Protein AF-A0A074VMI8-F1 (afdb_monomer)

InterPro domains:
  IPR012312 Hemerythrin-like [PF01814] (37-153)

Solvent-accessible surface area (backbone atoms only — not comparable to full-atom values): 14644 Å² total; per-residue (Å²): 138,85,85,83,88,83,85,85,80,87,79,83,83,83,82,79,84,83,81,79,80,78,80,79,77,79,73,78,80,80,84,79,67,68,36,33,61,56,53,54,53,46,53,52,52,48,48,54,50,28,53,51,45,35,77,67,38,92,45,59,69,50,22,48,11,27,48,45,48,36,40,34,47,52,29,13,51,58,50,20,37,64,72,44,50,32,58,47,26,42,72,52,29,93,67,15,53,65,51,38,53,50,49,53,54,54,49,52,56,35,34,51,37,43,43,54,44,77,69,54,52,76,89,44,86,60,36,60,59,41,46,53,54,30,47,53,54,44,52,51,51,51,52,50,36,70,71,45,50,43,56,48,40,57,73,52,37,59,71,72,56,29,27,51,45,27,53,48,30,58,58,38,42,74,64,38,18,42,51,49,50,75,77,54,80,98,80,54,70,69,62,38,53,54,51,28,43,72,44,16,70,60,39,56,59,52,52,77,76,55,58,61,70,92,39,82,73,54,46,45,76,77,55,71,73,73,69,87,73,66,63,64,66,70,60,64,80,73,74,82,85,86,85,91,86,83,83,88,133

pLDDT: mean 80.29, std 22.28, range [36.28, 98.75]

Nearest PDB structures (foldseek):
  6u3l-assembly1_A  TM=8.212E-01  e=2.527E-03  Mycobacterium kansasii
  3v5y-assembly3_C  TM=6.153E-01  e=1.648E-01  Homo sapiens
  1aep-assembly1_A  TM=4.300E-01  e=1.223E-01  Locusta migratoria
  8p4y-assembly1_A  TM=2.080E-01  e=1.793E+00  synthetic construct

Sequence (249 aa):
MQTPRLLFRASTLVTKPATLSFSRTFASSSSLKERVSDLIKHDHNELRTYKDNILNAKDDDERVRWQNQFTWELARHSIAEELVVYPAMEKNCPGGESVADKDRAEHRKVKELLNEFQKLKPDVEDFEPTLRALWKELDKHIKEEEAHDLPLLEKHTPADESAGLAKSFDNTKMFTPTRSHPAAPDNGGLFETAAALMSAPLDRLGDMFRKYPRDPLIVLDVWREEPLLIQASVSAERITGCRDNAPDF

Secondary structure (DSSP, 8-state):
-PPPP---------PPP--------------SS--HHHHHHHHHHHHHHHHHHHHT-SSHHHHHHHHHHHHHHHHHHHHHIIIIIHHHHHHHSTTHHHHHHHHHHHHHHHHHHHHHHTT--TTSTTHHHHHHHHHHHHHHHHHHIIIIIHHHHHHHS-HHHHHHHHHHHHHHHHHS-SS----S-SS-HHHHHHHHHTTHHHHHHHHTTS-----HHHHHHHHS---TTSHHHHSGGGSS---------

Organism: Aureobasidium melanogenum (strain CBS 110374) (NCBI:txid1043003)

Radius of gyration: 31.36 Å; Cα contacts (8 Å, |Δi|>4): 222; chains: 1; bounding box: 114×112×52 Å

Structure (mmCIF, N/CA/C/O backbone):
data_AF-A0A074VMI8-F1
#
_entry.id   AF-A0A074VMI8-F1
#
loop_
_atom_site.group_PDB
_atom_site.id
_atom_site.type_symbol
_atom_site.label_atom_id
_atom_site.label_alt_id
_atom_site.label_comp_id
_atom_site.label_asym_id
_atom_site.label_entity_id
_atom_site.label_seq_id
_atom_site.pdbx_PDB_ins_code
_atom_site.Cartn_x
_atom_site.Cartn_y
_atom_site.Cartn_z
_atom_site.occupancy
_atom_site.B_iso_or_equiv
_atom_site.auth_seq_id
_atom_site.auth_comp_id
_atom_site.auth_asym_id
_atom_site.auth_atom_id
_atom_site.pdbx_PDB_model_num
ATOM 1 N N . MET A 1 1 ? -55.983 91.914 27.552 1.00 46.50 1 MET A N 1
ATOM 2 C CA . MET A 1 1 ? -55.925 90.505 27.107 1.00 46.50 1 MET A CA 1
ATOM 3 C C . MET A 1 1 ? -54.512 89.995 27.361 1.00 46.50 1 MET A C 1
ATOM 5 O O . MET A 1 1 ? -53.606 90.356 26.627 1.00 46.50 1 MET A O 1
ATOM 9 N N . GLN A 1 2 ? -54.311 89.289 28.476 1.00 42.84 2 GLN A N 1
ATOM 10 C CA . GLN A 1 2 ? -53.026 88.713 28.893 1.00 42.84 2 GLN A CA 1
ATOM 11 C C . GLN A 1 2 ? -52.927 87.276 28.371 1.00 42.84 2 GLN A C 1
ATOM 13 O O . GLN A 1 2 ? -53.859 86.493 28.537 1.00 42.84 2 GLN A O 1
ATOM 18 N N . THR A 1 3 ? -51.814 86.949 27.720 1.00 51.16 3 THR A N 1
ATOM 19 C CA . THR A 1 3 ? -51.497 85.621 27.185 1.00 51.16 3 THR A CA 1
ATOM 20 C C . THR A 1 3 ? -50.923 84.713 28.284 1.00 51.16 3 THR A C 1
ATOM 22 O O . THR A 1 3 ? -50.113 85.176 29.092 1.00 51.16 3 THR A O 1
ATOM 25 N N . PRO A 1 4 ? -51.317 83.426 28.364 1.00 52.34 4 PRO A N 1
ATOM 26 C CA . PRO A 1 4 ? -50.802 82.522 29.385 1.00 52.34 4 PRO A CA 1
ATOM 27 C C . PRO A 1 4 ? -49.471 81.865 28.989 1.00 52.34 4 PRO A C 1
ATOM 29 O O . PRO A 1 4 ? -49.196 81.574 27.826 1.00 52.34 4 PRO A O 1
ATOM 32 N N . ARG A 1 5 ? -48.663 81.627 30.028 1.00 49.44 5 ARG A N 1
ATOM 33 C CA . ARG A 1 5 ? -47.370 80.928 30.054 1.00 49.44 5 ARG A CA 1
ATOM 34 C C . ARG A 1 5 ? -47.480 79.474 29.577 1.00 49.44 5 ARG A C 1
ATOM 36 O O . ARG A 1 5 ? -48.347 78.743 30.046 1.00 49.44 5 ARG A O 1
ATOM 43 N N . LEU A 1 6 ? -46.503 79.025 28.787 1.00 53.97 6 LEU A N 1
ATOM 44 C CA . LEU A 1 6 ? -46.201 77.607 28.564 1.00 53.97 6 LEU A CA 1
ATOM 45 C C . LEU A 1 6 ? -44.904 77.246 29.303 1.00 53.97 6 LEU A C 1
ATOM 47 O O . LEU A 1 6 ? -43.839 77.791 29.020 1.00 53.97 6 LEU A O 1
ATOM 51 N N . LEU A 1 7 ? -45.015 76.347 30.282 1.00 52.38 7 LEU A N 1
ATOM 52 C CA . LEU A 1 7 ? -43.896 75.734 30.996 1.00 52.38 7 LEU A CA 1
ATOM 53 C C . LEU A 1 7 ? -43.421 74.506 30.208 1.00 52.38 7 LEU A C 1
ATOM 55 O O . LEU A 1 7 ? -44.165 73.536 30.076 1.00 52.38 7 LEU A O 1
ATOM 59 N N . PHE A 1 8 ? -42.182 74.524 29.718 1.00 47.03 8 PHE A N 1
ATOM 60 C CA . PHE A 1 8 ? -41.520 73.333 29.182 1.00 47.03 8 PHE A CA 1
ATOM 61 C C . PHE A 1 8 ? -40.905 72.525 30.330 1.00 47.03 8 PHE A C 1
ATOM 63 O O . PHE A 1 8 ? -40.067 73.022 31.081 1.00 47.03 8 PHE A O 1
ATOM 70 N N . ARG A 1 9 ? -41.332 71.268 30.468 1.00 51.12 9 ARG A N 1
ATOM 71 C CA . ARG A 1 9 ? -40.797 70.299 31.428 1.00 51.12 9 ARG A CA 1
ATOM 72 C C . ARG A 1 9 ? -39.783 69.420 30.690 1.00 51.12 9 ARG A C 1
ATOM 74 O O . ARG A 1 9 ? -40.168 68.648 29.819 1.00 51.12 9 ARG A O 1
ATOM 81 N N . ALA A 1 10 ? -38.498 69.560 31.002 1.00 49.09 10 ALA A N 1
ATOM 82 C CA . ALA A 1 10 ? -37.455 68.690 30.466 1.00 49.09 10 ALA A CA 1
ATOM 83 C C . ALA A 1 10 ? -37.455 67.355 31.233 1.00 49.09 10 ALA A C 1
ATOM 85 O O . ALA A 1 10 ? -37.188 67.328 32.433 1.00 49.09 10 ALA A O 1
ATOM 86 N N . SER A 1 11 ? -37.770 66.256 30.546 1.00 49.66 11 SER A N 1
ATOM 87 C CA . SER A 1 11 ? -37.592 64.892 31.054 1.00 49.66 11 SER A CA 1
ATOM 88 C C . SER A 1 11 ? -36.257 64.349 30.555 1.00 49.66 11 SER A C 1
ATOM 90 O O . SER A 1 11 ? -36.072 64.136 29.360 1.00 49.66 11 SER A O 1
ATOM 92 N N . THR A 1 12 ? -35.317 64.131 31.469 1.00 51.50 12 THR A N 1
ATOM 93 C CA . THR A 1 12 ? -34.047 63.456 31.199 1.00 51.50 12 THR A CA 1
ATOM 94 C C . THR A 1 12 ? -34.273 61.942 31.156 1.00 51.50 12 THR A C 1
ATOM 96 O O . THR A 1 12 ? -34.622 61.320 32.158 1.00 51.50 12 THR A O 1
ATOM 99 N N . LEU A 1 13 ? -34.101 61.330 29.982 1.00 51.09 13 LEU A N 1
ATOM 100 C CA . LEU A 1 13 ? -34.099 59.875 29.823 1.00 51.09 13 LEU A CA 1
ATOM 101 C C . LEU A 1 13 ? -32.703 59.334 30.155 1.00 51.09 13 LEU A C 1
ATOM 103 O O . LEU A 1 13 ? -31.740 59.588 29.438 1.00 51.09 13 LEU A O 1
ATOM 107 N N . VAL A 1 14 ? -32.603 58.586 31.254 1.00 57.44 14 VAL A N 1
ATOM 108 C CA . VAL A 1 14 ? -31.417 57.802 31.624 1.00 57.44 14 VAL A CA 1
ATOM 109 C C . VAL A 1 14 ? -31.505 56.447 30.920 1.00 57.44 14 VAL A C 1
ATOM 111 O O . VAL A 1 14 ? -32.306 55.594 31.301 1.00 57.44 14 VAL A O 1
ATOM 114 N N . THR A 1 15 ? -30.693 56.230 29.889 1.00 52.16 15 THR A N 1
ATOM 115 C CA . THR A 1 15 ? -30.536 54.921 29.239 1.00 52.16 15 THR A CA 1
ATOM 116 C C . THR A 1 15 ? -29.537 54.060 30.013 1.00 52.16 15 THR A C 1
ATOM 118 O O . THR A 1 15 ? -28.369 54.422 30.139 1.00 52.16 15 THR A O 1
ATOM 121 N N . LYS A 1 16 ? -29.990 52.910 30.529 1.00 51.41 16 LYS A N 1
ATOM 122 C CA . LYS A 1 16 ? -29.123 51.866 31.103 1.00 51.41 16 LYS A CA 1
ATOM 123 C C . LYS A 1 16 ? -28.441 51.074 29.974 1.00 51.41 16 LYS A C 1
ATOM 125 O O . LYS A 1 16 ? -29.116 50.764 28.993 1.00 51.41 16 LYS A O 1
ATOM 130 N N . PRO A 1 17 ? -27.155 50.704 30.097 1.00 47.53 17 PRO A N 1
ATOM 131 C CA . PRO A 1 17 ? -26.493 49.882 29.093 1.00 47.53 17 PRO A CA 1
ATOM 132 C C . PRO A 1 17 ? -27.010 48.440 29.170 1.00 47.53 17 PRO A C 1
ATOM 134 O O . PRO A 1 17 ? -27.028 47.828 30.238 1.00 47.53 17 PRO A O 1
ATOM 137 N N . ALA A 1 18 ? -27.444 47.902 28.032 1.00 57.78 18 ALA A N 1
ATOM 138 C CA . ALA A 1 18 ? -27.794 46.498 27.888 1.00 57.78 18 ALA A CA 1
ATOM 139 C C . ALA A 1 18 ? -26.506 45.664 27.852 1.00 57.78 18 ALA A C 1
ATOM 141 O O . ALA A 1 18 ? -25.709 45.771 26.921 1.00 57.78 18 ALA A O 1
ATOM 142 N N . THR A 1 19 ? -26.287 44.833 28.867 1.00 52.47 19 THR A N 1
ATOM 143 C CA . THR A 1 19 ? -25.215 43.835 28.859 1.00 52.47 19 THR A CA 1
ATOM 144 C C . THR A 1 19 ? -25.642 42.668 27.974 1.00 52.47 19 THR A C 1
ATOM 146 O O . THR A 1 19 ? -26.476 41.854 28.371 1.00 52.47 19 THR A O 1
ATOM 149 N N . LEU A 1 20 ? -25.090 42.591 26.763 1.00 53.44 20 LEU A N 1
ATOM 150 C CA . LEU A 1 20 ? -25.208 41.415 25.905 1.00 53.44 20 LEU A CA 1
ATOM 151 C C . LEU A 1 20 ? -24.402 40.269 26.529 1.00 53.44 20 LEU A C 1
ATOM 153 O 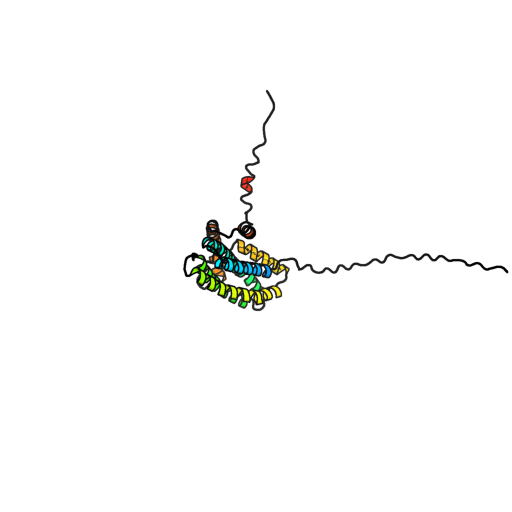O . LEU A 1 20 ? -23.172 40.283 26.524 1.00 53.44 20 LEU A O 1
ATOM 157 N N . SER A 1 21 ? -25.106 39.285 27.088 1.00 55.78 21 SER A N 1
ATOM 158 C CA . SER A 1 21 ? -24.520 38.007 27.489 1.00 55.78 21 SER A CA 1
ATOM 159 C C . SER A 1 21 ? -24.140 37.238 26.225 1.00 55.78 21 SER A C 1
ATOM 161 O O . SER A 1 21 ? -25.001 36.712 25.522 1.00 55.78 21 SER A O 1
ATOM 163 N N . PHE A 1 22 ? -22.851 37.224 25.896 1.00 55.91 22 PHE A N 1
ATOM 164 C CA . PHE A 1 22 ? -22.324 36.432 24.793 1.00 55.91 22 PHE A CA 1
ATOM 165 C C . PHE A 1 22 ? -22.161 34.988 25.275 1.00 55.91 22 PHE A C 1
ATOM 167 O O . PHE A 1 22 ? -21.132 34.616 25.843 1.00 55.91 22 PHE A O 1
ATOM 174 N N . SER A 1 23 ? -23.194 34.167 25.086 1.00 56.81 23 SER A N 1
ATOM 175 C CA . SER A 1 23 ? -23.071 32.719 25.236 1.00 56.81 23 SER A CA 1
ATOM 176 C C . SER A 1 23 ? -22.068 32.214 24.200 1.00 56.81 23 SER A C 1
ATOM 178 O O . SER A 1 23 ? -22.382 32.122 23.017 1.00 56.81 23 SER A O 1
ATOM 180 N N . ARG A 1 24 ? -20.841 31.906 24.637 1.00 55.22 24 ARG A N 1
ATOM 181 C CA . ARG A 1 24 ? -19.878 31.160 23.822 1.00 55.22 24 ARG A CA 1
ATOM 182 C C . ARG A 1 24 ? -20.422 29.751 23.622 1.00 55.22 24 ARG A C 1
ATOM 184 O O . ARG A 1 24 ? -20.259 28.889 24.481 1.00 55.22 24 ARG A O 1
ATOM 191 N N . THR A 1 25 ? -21.057 29.514 22.485 1.00 54.00 25 THR A N 1
ATOM 192 C CA . THR A 1 25 ? -21.193 28.172 21.932 1.00 54.00 25 THR A CA 1
ATOM 193 C C . THR A 1 25 ? -19.781 27.682 21.628 1.00 54.00 25 THR A C 1
ATOM 195 O O . THR A 1 25 ? -19.135 28.156 20.696 1.00 54.00 25 THR A O 1
ATOM 198 N N . PHE A 1 26 ? -19.264 26.770 22.451 1.00 55.78 26 PHE A N 1
ATOM 199 C CA . PHE A 1 26 ? -18.086 25.991 22.095 1.00 55.78 26 PHE A CA 1
ATOM 200 C C . PHE A 1 26 ? -18.495 25.049 20.962 1.00 55.78 26 PHE A C 1
ATOM 202 O O . PHE A 1 26 ? -18.985 23.947 21.196 1.00 55.78 26 PHE A O 1
ATOM 209 N N . ALA A 1 27 ? -18.346 25.504 19.720 1.00 53.09 27 ALA A N 1
ATOM 210 C CA . ALA A 1 27 ? -18.253 24.587 18.599 1.00 53.09 27 ALA A CA 1
ATOM 211 C C . ALA A 1 27 ? -17.007 23.725 18.842 1.00 53.09 27 ALA A C 1
ATOM 213 O O . ALA A 1 27 ? -15.900 24.252 18.950 1.00 53.09 27 ALA A O 1
ATOM 214 N N . SER A 1 28 ? -17.204 22.418 19.015 1.00 50.16 28 SER A N 1
ATOM 215 C CA . SER A 1 28 ? -16.114 21.451 19.130 1.00 50.16 28 SER A CA 1
ATOM 216 C C . SER A 1 28 ? -15.251 21.547 17.875 1.00 50.16 28 SER A C 1
ATOM 218 O O . SER A 1 28 ? -15.701 21.212 16.780 1.00 50.16 28 SER A O 1
ATOM 220 N N . SER A 1 29 ? -14.022 22.041 18.013 1.00 47.19 29 SER A N 1
ATOM 221 C CA . SER A 1 29 ? -13.038 22.118 16.934 1.00 47.19 29 SER A CA 1
ATOM 222 C C . SER A 1 29 ? -12.421 20.742 16.667 1.00 47.19 29 SER A C 1
ATOM 224 O O . SER A 1 29 ? -11.200 20.591 16.675 1.00 47.19 29 SER A O 1
ATOM 226 N N . SER A 1 30 ? -13.242 19.714 16.448 1.00 53.78 30 SER A N 1
ATOM 227 C CA . SER A 1 30 ? -12.755 18.365 16.134 1.00 53.78 30 SER A CA 1
ATOM 228 C C . SER A 1 30 ? -12.164 18.253 14.718 1.00 53.78 30 SER A C 1
ATOM 230 O O . SER A 1 30 ? -11.990 17.145 14.228 1.00 53.78 30 SER A O 1
ATOM 232 N N . SER A 1 31 ? -11.903 19.371 14.026 1.00 57.06 31 SER A N 1
ATOM 233 C CA . SER A 1 31 ? -11.660 19.420 12.578 1.00 57.06 31 SER A CA 1
ATOM 234 C C . SER A 1 31 ? -10.219 19.750 12.163 1.00 57.06 31 SER A C 1
ATOM 236 O O . SER A 1 31 ? -10.031 20.319 11.093 1.00 57.06 31 SER A O 1
ATOM 238 N N . LEU A 1 32 ? -9.199 19.450 12.973 1.00 59.66 32 LEU A N 1
ATOM 239 C CA . LEU A 1 32 ? -7.797 19.724 12.591 1.00 59.66 32 LEU A CA 1
ATOM 240 C C . LEU A 1 32 ? -6.804 18.598 12.912 1.00 59.66 32 LEU A C 1
ATOM 242 O O . LEU A 1 32 ? -5.600 18.828 12.861 1.00 59.66 32 LEU A O 1
ATOM 246 N N . LYS A 1 33 ? -7.269 17.393 13.256 1.00 72.38 33 LYS A N 1
ATOM 247 C CA . LYS A 1 33 ? -6.371 16.244 13.418 1.00 72.38 33 LYS A CA 1
ATOM 248 C C . LYS A 1 33 ? -6.518 15.335 12.205 1.00 72.38 33 LYS A C 1
ATOM 250 O O . LYS A 1 33 ? -7.628 14.888 11.932 1.00 72.38 33 LYS A O 1
ATOM 255 N N . GLU A 1 34 ? -5.413 15.126 11.496 1.00 90.56 34 GLU A N 1
ATOM 256 C CA . GLU A 1 34 ? -5.306 14.156 10.406 1.00 90.56 34 GLU A CA 1
ATOM 257 C C . GLU A 1 34 ? -5.681 12.768 10.928 1.00 90.56 34 GLU A C 1
ATOM 259 O O . GLU A 1 34 ? -5.224 12.354 12.001 1.00 90.56 34 GLU A O 1
ATOM 264 N N . ARG A 1 35 ? -6.598 12.101 10.227 1.00 96.31 35 ARG A N 1
ATOM 265 C CA . ARG A 1 35 ? -7.123 10.795 10.624 1.00 96.31 35 ARG A CA 1
ATOM 266 C C . ARG A 1 35 ? -6.305 9.680 9.991 1.00 96.31 35 ARG A C 1
ATOM 268 O O . ARG A 1 35 ? -5.632 9.889 8.986 1.00 96.31 35 ARG A O 1
ATOM 275 N N . VAL A 1 36 ? -6.404 8.470 10.539 1.00 98.00 36 VAL A N 1
ATOM 276 C CA . VAL A 1 36 ? -5.661 7.324 9.990 1.00 98.00 36 VAL A CA 1
ATOM 277 C C . VAL A 1 36 ? -6.079 7.024 8.548 1.00 98.00 36 VAL A C 1
ATOM 279 O O . VAL A 1 36 ? -5.223 6.755 7.711 1.00 98.00 36 VAL A O 1
ATOM 282 N N . SER A 1 37 ? -7.368 7.180 8.222 1.00 98.19 37 SER A N 1
ATOM 283 C CA . SER A 1 37 ? -7.847 7.009 6.845 1.00 98.19 37 SER A CA 1
ATOM 284 C C . SER A 1 37 ? -7.306 8.049 5.863 1.00 98.19 37 SER A C 1
ATOM 286 O O . SER A 1 37 ? -7.221 7.749 4.674 1.00 98.19 37 SER A O 1
ATOM 288 N N . ASP A 1 38 ? -6.937 9.247 6.329 1.00 97.06 38 ASP A N 1
ATOM 289 C CA . ASP A 1 38 ? -6.354 10.282 5.473 1.00 97.06 38 ASP A CA 1
ATOM 290 C C . ASP A 1 38 ? -4.922 9.895 5.066 1.00 97.06 38 ASP A C 1
ATOM 292 O O . ASP A 1 38 ? -4.583 9.988 3.886 1.00 97.06 38 ASP A O 1
ATOM 296 N N . LEU A 1 39 ? -4.118 9.384 6.010 1.00 96.19 39 LEU A N 1
ATOM 297 C CA . LEU A 1 39 ? -2.753 8.907 5.741 1.00 96.19 39 LEU A CA 1
ATOM 298 C C . LEU A 1 39 ? -2.725 7.665 4.847 1.00 96.19 39 LEU A C 1
ATOM 300 O O . LEU A 1 39 ? -1.963 7.622 3.888 1.00 96.19 39 LEU A O 1
ATOM 304 N N . ILE A 1 40 ? -3.591 6.685 5.100 1.00 98.44 40 ILE A N 1
ATOM 305 C CA . ILE A 1 40 ? -3.670 5.471 4.268 1.00 98.44 40 ILE A CA 1
ATOM 306 C C . ILE A 1 40 ? -4.036 5.837 2.821 1.00 98.44 40 ILE A C 1
ATOM 308 O O . ILE A 1 40 ? -3.371 5.433 1.868 1.00 98.44 40 ILE A O 1
ATOM 312 N N . LYS A 1 41 ? -5.029 6.717 2.632 1.00 98.50 41 LYS A N 1
ATOM 313 C CA . LYS A 1 41 ? -5.396 7.227 1.298 1.00 98.50 41 LYS A CA 1
ATOM 314 C C . LYS A 1 41 ? -4.286 8.038 0.641 1.00 98.50 41 LYS A C 1
ATOM 316 O O . LYS A 1 41 ? -4.200 8.069 -0.590 1.00 98.50 41 LYS A O 1
ATOM 321 N N . HIS A 1 42 ? -3.474 8.733 1.431 1.00 97.25 42 HIS A N 1
ATOM 322 C CA . HIS A 1 42 ? -2.297 9.421 0.924 1.00 97.25 42 HIS A CA 1
ATOM 323 C C . HIS A 1 42 ? -1.294 8.415 0.344 1.00 97.25 42 HIS A C 1
ATOM 325 O O . HIS A 1 42 ? -0.989 8.517 -0.847 1.00 97.25 42 HIS A O 1
ATOM 331 N N . ASP A 1 43 ? -0.911 7.390 1.111 1.00 98.12 43 ASP A N 1
ATOM 332 C CA . ASP A 1 43 ? -0.026 6.308 0.655 1.00 98.12 43 ASP A CA 1
ATOM 333 C C . ASP A 1 43 ? -0.567 5.631 -0.618 1.00 98.12 43 ASP A C 1
ATOM 335 O O . ASP A 1 43 ? 0.162 5.432 -1.592 1.00 98.12 43 ASP A O 1
ATOM 339 N N . HIS A 1 44 ? -1.873 5.345 -0.683 1.00 98.75 44 HIS A N 1
ATOM 340 C CA . HIS A 1 44 ? -2.494 4.763 -1.879 1.00 98.75 44 HIS A CA 1
ATOM 341 C C . HIS A 1 44 ? -2.318 5.631 -3.127 1.00 98.75 44 HIS A C 1
ATOM 343 O O . HIS A 1 44 ? -2.061 5.128 -4.226 1.00 98.75 44 HIS A O 1
ATOM 349 N N . ASN A 1 45 ? -2.468 6.949 -2.986 1.00 98.38 45 ASN A N 1
ATOM 350 C CA . ASN A 1 45 ? -2.282 7.885 -4.092 1.00 98.38 45 ASN A CA 1
ATOM 351 C C . ASN A 1 45 ? -0.819 7.983 -4.524 1.00 98.38 45 ASN A C 1
ATOM 353 O O . ASN A 1 45 ? -0.540 8.083 -5.727 1.00 98.38 45 ASN A O 1
ATOM 357 N N . GLU A 1 46 ? 0.112 7.905 -3.578 1.00 97.44 46 GLU A N 1
ATOM 358 C CA . GLU A 1 46 ? 1.532 7.799 -3.888 1.00 97.44 46 GLU A CA 1
ATOM 359 C C . GLU A 1 46 ? 1.835 6.514 -4.664 1.00 97.44 46 GLU A C 1
ATOM 361 O O . GLU A 1 46 ? 2.431 6.571 -5.738 1.00 97.44 46 GLU A O 1
ATOM 366 N N . LEU A 1 47 ? 1.334 5.362 -4.210 1.00 98.56 47 LEU A N 1
ATOM 367 C CA . LEU A 1 47 ? 1.521 4.072 -4.881 1.00 98.56 47 LEU A CA 1
ATOM 368 C C . LEU A 1 47 ? 0.959 4.063 -6.311 1.00 98.56 47 LEU A C 1
ATOM 370 O O . LEU A 1 47 ? 1.627 3.568 -7.227 1.00 98.56 47 LEU A O 1
ATOM 374 N N . ARG A 1 48 ? -0.221 4.668 -6.533 1.00 98.50 48 ARG A N 1
ATOM 375 C CA . ARG A 1 48 ? -0.787 4.899 -7.882 1.00 98.50 48 ARG A CA 1
ATOM 376 C C . ARG A 1 48 ? 0.194 5.680 -8.756 1.00 98.50 48 ARG A C 1
ATOM 378 O O . ARG A 1 48 ? 0.519 5.247 -9.865 1.00 98.50 48 ARG A O 1
ATOM 385 N N . THR A 1 49 ? 0.702 6.789 -8.221 1.00 98.12 49 THR A N 1
ATOM 386 C CA . THR A 1 49 ? 1.652 7.682 -8.896 1.00 98.12 49 THR A CA 1
ATOM 387 C C . THR A 1 49 ? 2.961 6.965 -9.219 1.00 98.12 49 THR A C 1
ATOM 389 O O . THR A 1 49 ? 3.445 7.028 -10.347 1.00 98.12 49 THR A O 1
ATOM 392 N N . TYR A 1 50 ? 3.524 6.224 -8.266 1.00 98.44 50 TYR A N 1
ATOM 393 C CA . TYR A 1 50 ? 4.779 5.500 -8.440 1.00 98.44 50 TYR A CA 1
ATOM 394 C C . TYR A 1 50 ? 4.646 4.400 -9.491 1.00 98.44 50 TYR A C 1
ATOM 396 O O . TYR A 1 50 ? 5.513 4.287 -10.358 1.00 98.44 50 TYR A O 1
ATOM 404 N N . LYS A 1 51 ? 3.537 3.649 -9.494 1.00 98.50 51 LYS A N 1
ATOM 405 C CA . LYS A 1 51 ? 3.242 2.679 -10.557 1.00 98.50 51 LYS A CA 1
ATOM 406 C C . LYS A 1 51 ? 3.191 3.355 -11.928 1.00 98.50 51 LYS A C 1
ATOM 408 O O . LYS A 1 51 ? 3.740 2.821 -12.891 1.00 98.50 51 LYS A O 1
ATOM 413 N N . ASP A 1 52 ? 2.554 4.522 -12.039 1.00 98.50 52 ASP A N 1
ATOM 414 C CA . ASP A 1 52 ? 2.479 5.254 -13.309 1.00 98.50 52 ASP A CA 1
ATOM 415 C C . ASP A 1 52 ? 3.852 5.747 -13.752 1.00 98.50 52 ASP A C 1
ATOM 417 O O . ASP A 1 52 ? 4.196 5.647 -14.929 1.00 98.50 52 ASP A O 1
ATOM 421 N N . ASN A 1 53 ? 4.673 6.200 -12.811 1.00 98.19 53 ASN A N 1
ATOM 422 C CA . ASN A 1 53 ? 6.033 6.621 -13.096 1.00 98.19 53 ASN A CA 1
ATOM 423 C C . ASN A 1 53 ? 6.929 5.458 -13.548 1.00 98.19 53 ASN A C 1
ATOM 425 O O . ASN A 1 53 ? 7.778 5.667 -14.409 1.00 98.19 53 ASN A O 1
ATOM 429 N N . ILE A 1 54 ? 6.733 4.234 -13.037 1.00 98.38 54 ILE A N 1
ATOM 430 C CA . ILE A 1 54 ? 7.447 3.044 -13.536 1.00 98.38 54 ILE A CA 1
ATOM 431 C C . ILE A 1 54 ? 7.054 2.751 -14.991 1.00 98.38 54 ILE A C 1
ATOM 433 O O . ILE A 1 54 ? 7.929 2.548 -15.833 1.00 98.38 54 ILE A O 1
ATOM 437 N N . LEU A 1 55 ? 5.752 2.741 -15.297 1.00 97.94 55 LEU A N 1
ATOM 438 C CA . LEU A 1 55 ? 5.244 2.398 -16.633 1.00 97.94 55 LEU A CA 1
ATOM 439 C C . LEU A 1 55 ? 5.600 3.448 -17.696 1.00 97.94 55 LEU A C 1
ATOM 441 O O . LEU A 1 55 ? 5.816 3.098 -18.853 1.00 97.94 55 LEU A O 1
ATOM 445 N N . ASN A 1 56 ? 5.675 4.721 -17.305 1.00 97.81 56 ASN A N 1
ATOM 446 C CA . ASN A 1 56 ? 5.946 5.841 -18.209 1.00 97.81 56 ASN A CA 1
ATOM 447 C C . ASN A 1 56 ? 7.407 6.328 -18.174 1.00 97.81 56 ASN A C 1
ATOM 449 O O . ASN A 1 56 ? 7.730 7.339 -18.799 1.00 97.81 56 ASN A O 1
ATOM 453 N N . ALA A 1 57 ? 8.285 5.645 -17.438 1.00 97.44 57 ALA A N 1
ATOM 454 C CA . ALA A 1 57 ? 9.698 5.993 -17.331 1.00 97.44 57 ALA A CA 1
ATOM 455 C C . ALA A 1 57 ? 10.399 5.994 -18.699 1.00 97.44 57 ALA A C 1
ATOM 457 O O . ALA A 1 57 ? 10.181 5.110 -19.533 1.00 97.44 57 ALA A O 1
ATOM 458 N N . LYS A 1 58 ? 11.292 6.966 -18.905 1.00 96.19 58 LYS A N 1
ATOM 459 C CA . LYS A 1 58 ? 11.999 7.173 -20.183 1.00 96.19 58 LYS A CA 1
ATOM 460 C C . LYS A 1 58 ? 13.146 6.190 -20.429 1.00 96.19 58 LYS A C 1
ATOM 462 O O . LYS A 1 58 ? 13.560 6.003 -21.569 1.00 96.19 58 LYS A O 1
ATOM 467 N N . ASP A 1 59 ? 13.697 5.631 -19.356 1.00 97.12 59 ASP A N 1
ATOM 468 C CA . ASP A 1 59 ? 14.856 4.749 -19.360 1.00 97.12 59 ASP A CA 1
ATOM 469 C C . ASP A 1 59 ? 14.821 3.797 -18.153 1.00 97.12 59 ASP A C 1
ATOM 471 O O . ASP A 1 59 ? 14.074 3.997 -17.189 1.00 97.12 59 ASP A O 1
ATOM 475 N N . ASP A 1 60 ? 15.638 2.745 -18.200 1.00 97.75 60 ASP A N 1
ATOM 476 C CA . ASP A 1 60 ? 15.672 1.729 -17.145 1.00 97.75 60 ASP A CA 1
ATOM 477 C C . ASP A 1 60 ? 16.199 2.273 -15.811 1.00 97.75 60 ASP A C 1
ATOM 479 O O . ASP A 1 60 ? 15.823 1.781 -14.750 1.00 97.75 60 ASP A O 1
ATOM 483 N N . ASP A 1 61 ? 17.024 3.322 -15.822 1.00 96.75 61 ASP A N 1
ATOM 484 C CA . ASP A 1 61 ? 17.519 3.954 -14.595 1.00 96.75 61 ASP A CA 1
ATOM 485 C C . ASP A 1 61 ? 16.386 4.681 -13.847 1.00 96.75 61 ASP A C 1
ATOM 487 O O . ASP A 1 61 ? 16.301 4.624 -12.617 1.00 96.75 61 ASP A O 1
ATOM 491 N N . GLU A 1 62 ? 15.471 5.323 -14.575 1.00 96.50 62 GLU A N 1
ATOM 492 C CA . GLU A 1 62 ? 14.232 5.889 -14.042 1.00 96.50 62 GLU A CA 1
ATOM 493 C C . GLU A 1 62 ? 13.259 4.814 -13.558 1.00 96.50 62 GLU A C 1
ATOM 495 O O . GLU A 1 62 ? 12.707 4.962 -12.463 1.00 96.50 62 GLU A O 1
ATOM 500 N N . ARG A 1 63 ? 13.125 3.700 -14.290 1.00 97.81 63 ARG A N 1
ATOM 501 C CA . ARG A 1 63 ? 12.339 2.541 -13.832 1.00 97.81 63 ARG A CA 1
ATOM 502 C C . ARG A 1 63 ? 12.869 1.981 -12.519 1.00 97.81 63 ARG A C 1
ATOM 504 O O . ARG A 1 63 ? 12.078 1.782 -11.605 1.00 97.81 63 ARG A O 1
ATOM 511 N N . VAL A 1 64 ? 14.186 1.788 -12.381 1.00 97.75 64 VAL A N 1
ATOM 512 C CA . VAL A 1 64 ? 14.803 1.310 -11.127 1.00 97.75 64 VAL A CA 1
ATOM 513 C C . VAL A 1 64 ? 14.505 2.262 -9.969 1.00 97.75 64 VAL A C 1
ATOM 515 O O . VAL A 1 64 ? 14.165 1.809 -8.876 1.00 97.75 64 VAL A O 1
ATOM 518 N N . ARG A 1 65 ? 14.616 3.580 -10.183 1.00 97.25 65 ARG A N 1
ATOM 519 C CA . ARG A 1 65 ? 14.314 4.569 -9.135 1.00 97.25 65 ARG A CA 1
ATOM 520 C C . ARG A 1 65 ? 12.883 4.439 -8.627 1.00 97.25 65 ARG A C 1
ATOM 522 O O . ARG A 1 65 ? 12.676 4.341 -7.419 1.00 97.25 65 ARG A O 1
ATOM 529 N N . TRP A 1 66 ? 11.912 4.422 -9.535 1.00 98.06 66 TRP A N 1
ATOM 530 C CA . TRP A 1 66 ? 10.504 4.334 -9.156 1.00 98.06 66 TRP A CA 1
ATOM 531 C C . TRP A 1 66 ? 10.103 2.944 -8.661 1.00 98.06 66 TRP A C 1
ATOM 533 O O . TRP A 1 66 ? 9.302 2.857 -7.740 1.00 98.06 66 TRP A O 1
ATOM 543 N N . GLN A 1 67 ? 10.713 1.869 -9.170 1.00 98.38 67 GLN A N 1
ATOM 544 C CA . GLN A 1 67 ? 10.564 0.517 -8.622 1.00 98.38 67 GLN A CA 1
ATOM 545 C C . GLN A 1 67 ? 11.001 0.476 -7.156 1.00 98.38 67 GLN A C 1
ATOM 547 O O . GLN A 1 67 ? 10.289 -0.081 -6.321 1.00 98.38 67 GLN A O 1
ATOM 552 N N . ASN A 1 68 ? 12.153 1.072 -6.827 1.00 97.81 68 ASN A N 1
ATOM 553 C CA . ASN A 1 68 ? 12.637 1.134 -5.450 1.00 97.81 68 ASN A CA 1
ATOM 554 C C . ASN A 1 68 ? 11.695 1.946 -4.557 1.00 97.81 68 ASN A C 1
ATOM 556 O O . ASN A 1 68 ? 11.401 1.480 -3.463 1.00 97.81 68 ASN A O 1
ATOM 560 N N . GLN A 1 69 ? 11.202 3.098 -5.025 1.00 97.50 69 GLN A N 1
ATOM 561 C CA . GLN A 1 69 ? 10.245 3.921 -4.276 1.00 97.50 69 GLN A CA 1
ATOM 562 C C . GLN A 1 69 ? 8.922 3.183 -4.036 1.00 97.50 69 GLN A C 1
ATOM 564 O O . GLN A 1 69 ? 8.465 3.095 -2.904 1.00 97.50 69 GLN A O 1
ATOM 569 N N . PHE A 1 70 ? 8.345 2.590 -5.085 1.00 98.44 70 PHE A N 1
ATOM 570 C CA . PHE A 1 70 ? 7.118 1.800 -4.999 1.00 98.44 70 PHE A CA 1
ATOM 571 C C . PHE A 1 70 ? 7.268 0.624 -4.030 1.00 98.44 70 PHE A C 1
ATOM 573 O O . PHE A 1 70 ? 6.405 0.398 -3.191 1.00 98.44 70 PHE A O 1
ATOM 580 N N . THR A 1 71 ? 8.385 -0.106 -4.119 1.00 98.19 71 THR A N 1
ATOM 581 C CA . THR A 1 71 ? 8.656 -1.253 -3.240 1.00 98.19 71 THR A CA 1
ATOM 582 C C . THR A 1 71 ? 8.826 -0.820 -1.789 1.00 98.19 71 THR A C 1
ATOM 584 O O . THR A 1 71 ? 8.263 -1.449 -0.897 1.00 98.19 71 THR A O 1
ATOM 587 N N . TRP A 1 72 ? 9.602 0.244 -1.572 1.00 96.12 72 TRP A N 1
ATOM 588 C CA . TRP A 1 72 ? 9.861 0.812 -0.253 1.00 96.12 72 TRP A CA 1
ATOM 589 C C . TRP A 1 72 ? 8.571 1.251 0.423 1.00 96.12 72 TRP A C 1
ATOM 591 O O . TRP A 1 72 ? 8.371 0.966 1.601 1.00 96.12 72 TRP A O 1
ATOM 601 N N . GLU A 1 73 ? 7.683 1.894 -0.332 1.00 97.56 73 GLU A N 1
ATOM 602 C CA . GLU A 1 73 ? 6.445 2.391 0.236 1.00 97.56 73 GLU A CA 1
ATOM 603 C C . GLU A 1 73 ? 5.432 1.279 0.495 1.00 97.56 73 GLU A C 1
ATOM 605 O O . GLU A 1 73 ? 4.957 1.137 1.620 1.00 97.56 73 GLU A O 1
ATOM 610 N N . LEU A 1 74 ? 5.202 0.405 -0.487 1.00 98.25 74 LEU A N 1
ATOM 611 C CA . LEU A 1 74 ? 4.236 -0.683 -0.353 1.00 98.25 74 LEU A CA 1
ATOM 612 C C . LEU A 1 74 ? 4.586 -1.640 0.796 1.00 98.25 74 LEU A C 1
ATOM 614 O O . LEU A 1 74 ? 3.706 -2.051 1.544 1.00 98.25 74 LEU A O 1
ATOM 618 N N . ALA A 1 75 ? 5.869 -1.978 0.970 1.00 96.00 75 ALA A N 1
ATOM 619 C CA . ALA A 1 75 ? 6.291 -2.883 2.040 1.00 96.00 75 ALA A CA 1
ATOM 620 C C . ALA A 1 75 ? 5.993 -2.316 3.439 1.00 96.00 75 ALA A C 1
ATOM 622 O O . ALA A 1 75 ? 5.485 -3.028 4.309 1.00 96.00 75 ALA A O 1
ATOM 623 N N . ARG A 1 76 ? 6.291 -1.030 3.656 1.00 95.94 76 ARG A N 1
ATOM 624 C CA . ARG A 1 76 ? 6.119 -0.385 4.964 1.00 95.94 76 ARG A CA 1
ATOM 625 C C . ARG A 1 76 ? 4.654 -0.117 5.263 1.00 95.94 76 ARG A C 1
ATOM 627 O O . ARG A 1 76 ? 4.243 -0.337 6.399 1.00 95.94 76 ARG A O 1
ATOM 634 N N . HIS A 1 77 ? 3.908 0.313 4.248 1.00 97.75 77 HIS A N 1
ATOM 635 C CA . HIS A 1 77 ? 2.468 0.521 4.293 1.00 97.75 77 HIS A CA 1
ATOM 636 C C . HIS A 1 77 ? 1.745 -0.758 4.733 1.00 97.75 77 HIS A C 1
ATOM 638 O O . HIS A 1 77 ? 1.149 -0.775 5.809 1.00 97.75 77 HIS A O 1
ATOM 644 N N . SER A 1 78 ? 1.919 -1.871 4.006 1.00 96.00 78 SER A N 1
ATOM 645 C CA . SER A 1 78 ? 1.201 -3.113 4.319 1.00 96.00 78 SER A CA 1
ATOM 646 C C . SER A 1 78 ? 1.492 -3.646 5.726 1.00 96.00 78 SER A C 1
ATOM 648 O O . SER A 1 78 ? 0.597 -4.147 6.404 1.00 96.00 78 SER A O 1
ATOM 650 N N . ILE A 1 79 ? 2.737 -3.528 6.204 1.00 93.62 79 ILE A N 1
ATOM 651 C CA . ILE A 1 79 ? 3.088 -3.959 7.565 1.00 93.62 79 ILE A CA 1
ATOM 652 C C . ILE A 1 79 ? 2.526 -2.996 8.622 1.00 93.62 79 ILE A C 1
ATOM 654 O O . ILE A 1 79 ? 2.110 -3.438 9.695 1.00 93.62 79 ILE A O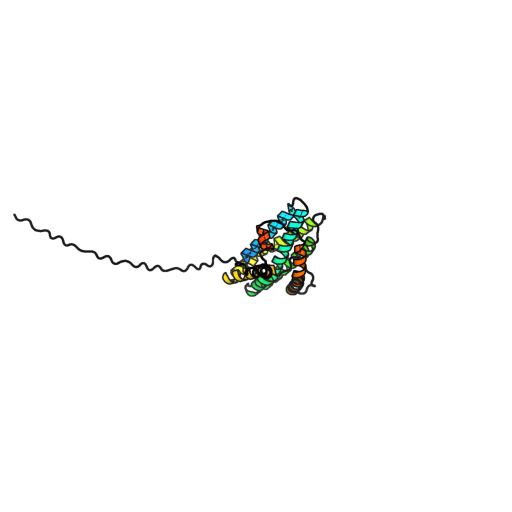 1
ATOM 658 N N . ALA A 1 80 ? 2.508 -1.689 8.354 1.00 96.12 80 ALA A N 1
ATOM 659 C CA . ALA A 1 80 ? 1.935 -0.719 9.280 1.00 96.12 80 ALA A CA 1
ATOM 660 C C . ALA A 1 80 ? 0.424 -0.939 9.468 1.00 96.12 80 ALA A C 1
ATOM 662 O O . ALA A 1 80 ? -0.065 -0.842 10.595 1.00 96.12 80 ALA A O 1
ATOM 663 N N . GLU A 1 81 ? -0.302 -1.328 8.419 1.00 97.81 81 GLU A N 1
ATOM 664 C CA . GLU A 1 81 ? -1.713 -1.714 8.536 1.00 97.81 81 GLU A CA 1
ATOM 665 C C . GLU A 1 81 ? -1.901 -2.979 9.373 1.00 97.81 81 GLU A C 1
ATOM 667 O O . GLU A 1 81 ? -2.691 -2.977 10.321 1.00 97.81 81 GLU A O 1
ATOM 672 N N . GLU A 1 82 ? -1.104 -4.021 9.107 1.00 96.06 82 GLU A N 1
ATOM 673 C CA . GLU A 1 82 ? -1.140 -5.280 9.862 1.00 96.06 82 GLU A CA 1
ATOM 674 C C . GLU A 1 82 ? -0.873 -5.090 11.364 1.00 96.06 82 GLU A C 1
ATOM 676 O O . GLU A 1 82 ? -1.451 -5.803 12.187 1.00 96.06 82 GLU A O 1
ATOM 681 N N . LEU A 1 83 ? -0.012 -4.135 11.733 1.00 95.56 83 LEU A N 1
ATOM 682 C CA . LEU A 1 83 ? 0.390 -3.892 13.122 1.00 95.56 83 LEU A CA 1
ATOM 683 C C . LEU A 1 83 ? -0.462 -2.849 13.855 1.00 95.56 83 LEU A C 1
ATOM 685 O O . LEU A 1 83 ? -0.489 -2.857 15.088 1.00 95.56 83 LEU A O 1
ATOM 689 N N . VAL A 1 84 ? -1.130 -1.944 13.134 1.00 97.62 84 VAL A N 1
ATOM 690 C CA . VAL A 1 84 ? -1.843 -0.803 13.735 1.00 97.62 84 VAL A CA 1
ATOM 691 C C . VAL A 1 84 ? -3.323 -0.802 13.379 1.00 97.62 84 VAL A C 1
ATOM 693 O O . VAL A 1 84 ? -4.172 -0.708 14.267 1.00 97.62 84 VAL A O 1
ATOM 696 N N . VAL A 1 85 ? -3.645 -0.902 12.092 1.00 98.06 85 VAL A N 1
ATOM 697 C CA . VAL A 1 85 ? -5.004 -0.697 11.577 1.00 98.06 85 VAL A CA 1
ATOM 698 C C . VAL A 1 85 ? -5.857 -1.935 11.819 1.00 98.06 85 VAL A C 1
ATOM 700 O O . VAL A 1 85 ? -6.959 -1.826 12.352 1.00 98.06 85 VAL A O 1
ATOM 703 N N . TYR A 1 86 ? -5.337 -3.123 11.520 1.00 97.69 86 TYR A N 1
ATOM 704 C CA . TYR A 1 86 ? -6.096 -4.369 11.643 1.00 97.69 86 TYR A CA 1
ATOM 705 C C . TYR A 1 86 ? -6.441 -4.706 13.104 1.00 97.69 86 TYR A C 1
ATOM 707 O O . TYR A 1 86 ? -7.612 -4.983 13.374 1.00 97.69 86 TYR A O 1
ATOM 715 N N . PRO A 1 87 ? -5.523 -4.559 14.085 1.00 97.94 87 PRO A N 1
ATOM 716 C CA . PRO A 1 87 ? -5.884 -4.680 15.498 1.00 97.94 87 PRO A CA 1
ATOM 717 C C . PRO A 1 87 ? -6.925 -3.644 15.946 1.00 97.94 87 PRO A C 1
ATOM 719 O O . PRO A 1 87 ? -7.771 -3.931 16.796 1.00 97.94 87 PRO A O 1
ATOM 722 N N . ALA A 1 88 ? -6.893 -2.428 15.386 1.00 97.94 88 ALA A N 1
ATOM 723 C CA . ALA A 1 88 ? -7.903 -1.414 15.678 1.00 97.94 88 ALA A CA 1
ATOM 724 C C . ALA A 1 88 ? -9.271 -1.782 15.083 1.00 97.94 88 ALA A C 1
ATOM 726 O O . ALA A 1 88 ? -10.289 -1.604 15.755 1.00 97.94 88 ALA A O 1
ATOM 727 N N . MET A 1 89 ? -9.307 -2.344 13.871 1.00 97.88 89 MET A N 1
ATOM 728 C CA . MET A 1 89 ? -10.531 -2.869 13.265 1.00 97.88 89 MET A CA 1
ATOM 729 C C . MET A 1 89 ? -11.121 -4.007 14.099 1.00 97.88 89 MET A C 1
ATOM 731 O O . MET A 1 89 ? -12.289 -3.924 14.479 1.00 97.88 89 MET A O 1
ATOM 735 N N . GLU A 1 90 ? -10.317 -5.010 14.456 1.00 97.88 90 GLU A N 1
ATOM 736 C CA . GLU A 1 90 ? -10.703 -6.133 15.326 1.00 97.88 90 GLU A CA 1
ATOM 737 C C . GLU A 1 90 ? -11.317 -5.668 16.650 1.00 97.88 90 GLU A C 1
ATOM 739 O O . GLU A 1 90 ? -12.341 -6.188 17.093 1.00 97.88 90 GLU A O 1
ATOM 744 N N . LYS A 1 91 ? -10.698 -4.663 17.275 1.00 97.75 91 LYS A N 1
ATOM 745 C CA . LYS A 1 91 ? -11.119 -4.131 18.572 1.00 97.75 91 LYS A CA 1
ATOM 746 C C . LYS A 1 91 ? -12.385 -3.276 18.483 1.00 97.75 91 LYS A C 1
ATOM 748 O O . LYS A 1 91 ? -13.249 -3.376 19.356 1.00 97.75 91 LYS A O 1
ATOM 753 N N . ASN A 1 92 ? -12.468 -2.388 17.492 1.00 97.12 92 ASN A N 1
ATOM 754 C CA . ASN A 1 92 ? -13.460 -1.309 17.482 1.00 97.12 92 ASN A CA 1
ATOM 755 C C . ASN A 1 92 ? -14.682 -1.625 16.602 1.00 97.12 92 ASN A C 1
ATOM 757 O O . ASN A 1 92 ? -15.768 -1.100 16.859 1.00 97.12 92 ASN A O 1
ATOM 761 N N . CYS A 1 93 ? -14.541 -2.460 15.567 1.00 97.75 93 CYS A N 1
ATOM 762 C CA . CYS A 1 93 ? -15.569 -2.638 14.541 1.00 97.75 93 CYS A CA 1
ATOM 763 C C . CYS A 1 93 ? -16.379 -3.931 14.726 1.00 97.75 93 CYS A C 1
ATOM 765 O O . CYS A 1 93 ? -15.810 -5.007 14.921 1.00 97.75 93 CYS A O 1
ATOM 767 N N . PRO A 1 94 ? -17.716 -3.889 14.571 1.00 96.75 94 PRO A N 1
ATOM 768 C CA . PRO A 1 94 ? -18.520 -5.101 14.463 1.00 96.75 94 PRO A CA 1
ATOM 769 C C . PRO A 1 94 ? -18.067 -5.949 13.267 1.00 96.75 94 PRO A C 1
ATOM 771 O O . PRO A 1 94 ? -18.098 -5.479 12.133 1.00 96.75 94 PRO A O 1
ATOM 774 N N . GLY A 1 95 ? -17.658 -7.194 13.520 1.00 96.88 95 GLY A N 1
ATOM 775 C CA . GLY A 1 95 ? -17.116 -8.079 12.481 1.00 96.88 95 GLY A CA 1
ATOM 776 C C . GLY A 1 95 ? -15.691 -7.733 12.030 1.00 96.88 95 GLY A C 1
ATOM 777 O O . GLY A 1 95 ? -15.241 -8.283 11.028 1.00 96.88 95 GLY A O 1
ATOM 778 N N . GLY A 1 96 ? -14.982 -6.863 12.760 1.00 97.19 96 GLY A N 1
ATOM 779 C CA . GLY A 1 96 ? -13.645 -6.388 12.399 1.00 97.19 96 GLY A CA 1
ATOM 780 C C . GLY A 1 96 ? -12.601 -7.492 12.227 1.00 97.19 96 GLY A C 1
ATOM 781 O O . GLY A 1 96 ? -11.758 -7.375 11.352 1.00 97.19 96 GLY A O 1
ATOM 782 N N . GLU A 1 97 ? -12.699 -8.595 12.976 1.00 96.88 97 GLU A N 1
ATOM 783 C CA . GLU A 1 97 ? -11.824 -9.770 12.809 1.00 96.88 97 GLU A CA 1
ATOM 784 C C . GLU A 1 97 ? -11.940 -10.391 11.414 1.00 96.88 97 GLU A C 1
ATOM 786 O O . GLU A 1 97 ? -10.933 -10.646 10.764 1.00 96.88 97 GLU A O 1
ATOM 791 N N . SER A 1 98 ? -13.162 -10.543 10.896 1.00 97.25 98 SER A N 1
ATOM 792 C CA . SER A 1 98 ? -13.368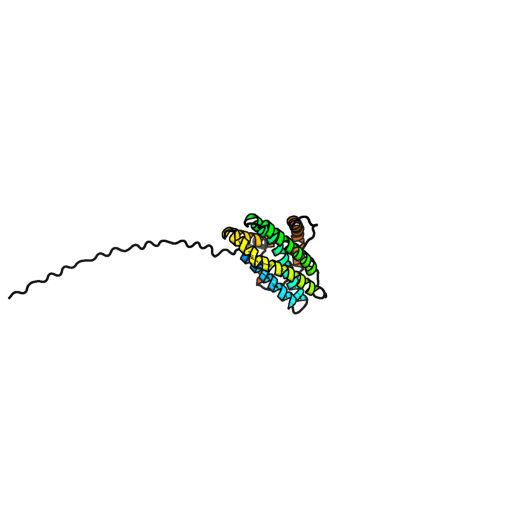 -11.089 9.551 1.00 97.25 98 SER A CA 1
ATOM 793 C C . SER A 1 98 ? -12.879 -10.145 8.452 1.00 97.25 98 SER A C 1
ATOM 795 O O . SER A 1 98 ? -12.478 -10.628 7.394 1.00 97.25 98 SER A O 1
ATOM 797 N N . VAL A 1 99 ? -12.959 -8.829 8.673 1.00 96.94 99 VAL A N 1
ATOM 798 C CA . VAL A 1 99 ? -12.431 -7.816 7.746 1.00 96.94 99 VAL A CA 1
ATOM 799 C C . VAL A 1 99 ? -10.903 -7.882 7.749 1.0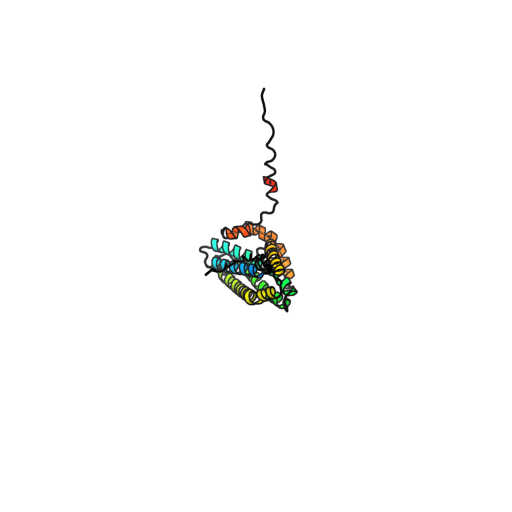0 96.94 99 VAL A C 1
ATOM 801 O O . VAL A 1 99 ? -10.299 -8.147 6.717 1.00 96.94 99 VAL A O 1
ATOM 804 N N . ALA A 1 100 ? -10.292 -7.807 8.932 1.00 96.75 100 ALA A N 1
ATOM 805 C CA . ALA A 1 100 ? -8.848 -7.899 9.108 1.00 96.75 100 ALA A CA 1
ATOM 806 C C . ALA A 1 100 ? -8.252 -9.211 8.560 1.00 96.75 100 ALA A C 1
ATOM 808 O O . ALA A 1 100 ? -7.184 -9.202 7.953 1.00 96.75 100 ALA A O 1
ATOM 809 N N . ASP A 1 101 ? -8.926 -10.352 8.734 1.00 96.12 101 ASP A N 1
ATOM 810 C CA . ASP A 1 101 ? -8.470 -11.637 8.186 1.00 96.12 101 ASP A CA 1
ATOM 811 C C . ASP A 1 101 ? -8.531 -11.696 6.659 1.00 96.12 101 ASP A C 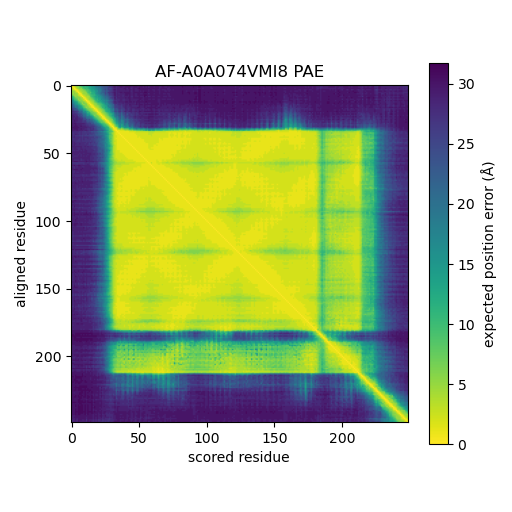1
ATOM 813 O O . ASP A 1 101 ? -7.631 -12.268 6.027 1.00 96.12 101 ASP A O 1
ATOM 817 N N . LYS A 1 102 ? -9.572 -11.102 6.063 1.00 96.31 102 LYS A N 1
ATOM 818 C CA . LYS A 1 102 ? -9.675 -10.944 4.610 1.00 96.31 102 LYS A CA 1
ATOM 819 C C . LYS A 1 102 ? -8.522 -10.083 4.098 1.00 96.31 102 LYS A C 1
ATOM 821 O O . LYS A 1 102 ? -7.819 -10.517 3.187 1.00 96.31 102 LYS A O 1
ATOM 826 N N . ASP A 1 103 ? -8.286 -8.932 4.712 1.00 96.56 103 ASP A N 1
ATOM 827 C CA . ASP A 1 103 ? -7.268 -7.981 4.261 1.00 96.56 103 ASP A CA 1
ATOM 828 C C . ASP A 1 103 ? -5.857 -8.551 4.429 1.00 96.56 103 ASP A C 1
ATOM 830 O O . ASP A 1 103 ? -5.051 -8.503 3.502 1.00 96.56 103 ASP A O 1
ATOM 834 N N . ARG A 1 104 ? -5.590 -9.269 5.530 1.00 95.25 104 ARG A N 1
ATOM 835 C CA . ARG A 1 104 ? -4.360 -10.067 5.680 1.00 95.25 104 ARG A CA 1
ATOM 836 C C . ARG A 1 104 ? -4.183 -11.090 4.560 1.00 95.25 104 ARG A C 1
ATOM 838 O O . ARG A 1 104 ? -3.054 -11.348 4.149 1.00 95.25 104 ARG A O 1
ATOM 845 N N . ALA A 1 105 ? -5.255 -11.723 4.081 1.00 94.06 105 ALA A N 1
ATOM 846 C CA . ALA A 1 105 ? -5.165 -12.669 2.970 1.00 94.06 105 ALA A CA 1
ATOM 847 C C . ALA A 1 105 ? -4.834 -11.985 1.638 1.00 94.06 105 ALA A C 1
ATOM 849 O O . ALA A 1 105 ? -4.021 -12.508 0.871 1.00 94.06 105 ALA A O 1
ATOM 850 N N . GLU A 1 106 ? -5.406 -10.810 1.388 1.00 95.56 106 GLU A N 1
ATOM 851 C CA . GLU A 1 106 ? -5.092 -9.989 0.215 1.00 95.56 106 GLU A CA 1
ATOM 852 C C . GLU A 1 106 ? -3.644 -9.475 0.276 1.00 95.56 106 GLU A C 1
ATOM 854 O O . GLU A 1 106 ? -2.882 -9.645 -0.681 1.00 95.56 106 GLU A O 1
ATOM 859 N N . HIS A 1 107 ? -3.205 -8.983 1.437 1.00 95.25 107 HIS A N 1
ATOM 860 C CA . HIS A 1 107 ? -1.825 -8.574 1.691 1.00 95.25 107 HIS A CA 1
ATOM 861 C C . HIS A 1 107 ? -0.806 -9.687 1.498 1.00 95.25 107 HIS A C 1
ATOM 863 O O . HIS A 1 107 ? 0.263 -9.425 0.947 1.00 95.25 107 HIS A O 1
ATOM 869 N N . ARG A 1 108 ? -1.106 -10.937 1.873 1.00 93.38 108 ARG A N 1
ATOM 870 C CA . ARG A 1 108 ? -0.216 -12.069 1.556 1.00 93.38 108 ARG A CA 1
ATOM 871 C C . ARG A 1 108 ? 0.030 -12.177 0.052 1.00 93.38 108 ARG A C 1
ATOM 873 O O . ARG A 1 108 ? 1.182 -12.245 -0.376 1.00 93.38 108 ARG A O 1
ATOM 880 N N . LYS A 1 109 ? -1.027 -12.100 -0.762 1.00 94.94 109 LYS A N 1
ATOM 881 C CA . LYS A 1 109 ? -0.903 -12.159 -2.226 1.00 94.94 109 LYS A CA 1
ATOM 882 C C . LYS A 1 109 ? -0.097 -10.983 -2.786 1.00 94.94 109 LYS A C 1
ATOM 884 O O . LYS A 1 109 ? 0.760 -11.185 -3.650 1.00 94.94 109 LYS A O 1
ATOM 889 N N . VAL A 1 110 ? -0.342 -9.775 -2.280 1.00 97.12 110 VAL A N 1
ATOM 890 C CA . VAL A 1 110 ? 0.406 -8.563 -2.651 1.00 97.12 110 VAL A CA 1
ATOM 891 C C . VAL A 1 110 ? 1.884 -8.698 -2.272 1.00 97.12 110 VAL A C 1
ATOM 893 O O . VAL A 1 110 ? 2.752 -8.436 -3.104 1.00 97.12 110 VAL A O 1
ATOM 896 N N . LYS A 1 111 ? 2.196 -9.173 -1.062 1.00 95.56 111 LYS A N 1
ATOM 897 C CA . LYS A 1 111 ? 3.570 -9.379 -0.578 1.00 95.56 111 LYS A CA 1
ATOM 898 C C . LYS A 1 111 ? 4.328 -10.422 -1.397 1.00 95.56 111 LYS A C 1
ATOM 900 O O . LYS A 1 111 ? 5.501 -10.193 -1.705 1.00 95.56 111 LYS A O 1
ATOM 905 N N . GLU A 1 112 ? 3.690 -11.524 -1.787 1.00 95.12 112 GLU A N 1
ATOM 906 C CA . GLU A 1 112 ? 4.275 -12.523 -2.694 1.00 95.12 112 GLU A CA 1
ATOM 907 C C . GLU A 1 112 ? 4.684 -11.893 -4.032 1.00 95.12 112 GLU A C 1
ATOM 909 O O . GLU A 1 112 ? 5.851 -11.974 -4.426 1.00 95.12 112 GLU A O 1
ATOM 914 N N . LEU A 1 113 ? 3.747 -11.201 -4.688 1.00 97.50 113 LEU A N 1
ATOM 915 C CA . LEU A 1 113 ? 3.978 -10.545 -5.978 1.00 97.50 113 LEU A CA 1
ATOM 916 C C . LEU A 1 113 ? 5.003 -9.407 -5.868 1.00 97.50 113 LEU A C 1
ATOM 918 O O . LEU A 1 113 ? 5.827 -9.229 -6.764 1.00 97.50 113 LEU A O 1
ATOM 922 N N . LEU A 1 114 ? 5.014 -8.667 -4.756 1.00 98.00 114 LEU A N 1
ATOM 923 C CA . LEU A 1 114 ? 6.022 -7.642 -4.491 1.00 98.00 114 LEU A CA 1
ATOM 924 C C . LEU A 1 114 ? 7.416 -8.255 -4.335 1.00 98.00 114 LEU A C 1
ATOM 926 O O . LEU A 1 114 ? 8.389 -7.724 -4.867 1.00 98.00 114 LEU A O 1
ATOM 930 N N . ASN A 1 115 ? 7.526 -9.393 -3.648 1.00 96.19 115 ASN A N 1
ATOM 931 C CA . ASN A 1 115 ? 8.788 -10.110 -3.483 1.00 96.19 115 ASN A CA 1
ATOM 932 C C . ASN A 1 115 ? 9.332 -10.667 -4.811 1.00 96.19 115 ASN A C 1
ATOM 934 O O . ASN A 1 115 ? 10.551 -10.772 -4.970 1.00 96.19 115 ASN A O 1
ATOM 938 N N . GLU A 1 116 ? 8.461 -11.018 -5.757 1.00 97.12 116 GLU A N 1
ATOM 939 C CA . GLU A 1 116 ? 8.850 -11.334 -7.136 1.00 97.12 116 GLU A CA 1
ATOM 940 C C . GLU A 1 116 ? 9.299 -10.067 -7.876 1.00 97.12 116 GLU A C 1
ATOM 942 O O . GLU A 1 116 ? 10.447 -9.982 -8.317 1.00 97.12 116 GLU A O 1
ATOM 947 N N . PHE A 1 117 ? 8.437 -9.048 -7.929 1.00 98.44 117 PHE A N 1
ATOM 948 C CA . PHE A 1 117 ? 8.675 -7.803 -8.659 1.00 98.44 117 PHE A CA 1
ATOM 949 C C . PHE A 1 117 ? 9.965 -7.095 -8.232 1.00 98.44 117 PHE A C 1
ATOM 951 O O . PHE A 1 117 ? 10.748 -6.662 -9.076 1.00 98.44 117 PHE A O 1
ATOM 958 N N . GLN A 1 118 ? 10.234 -7.010 -6.926 1.00 97.19 118 GLN A N 1
ATOM 959 C CA . GLN A 1 118 ? 11.380 -6.275 -6.379 1.00 97.19 118 GLN A CA 1
ATOM 960 C C . GLN A 1 118 ? 12.750 -6.872 -6.749 1.00 97.19 118 GLN A C 1
ATOM 962 O O . GLN A 1 118 ? 13.778 -6.243 -6.480 1.00 97.19 118 GLN A O 1
ATOM 967 N N . LYS A 1 119 ? 12.776 -8.094 -7.302 1.00 96.62 119 LYS A N 1
ATOM 968 C CA . LYS A 1 119 ? 13.988 -8.799 -7.758 1.00 96.62 119 LYS A CA 1
ATOM 969 C C . LYS A 1 119 ? 14.221 -8.657 -9.262 1.00 96.62 119 LYS A C 1
ATOM 971 O O . LYS A 1 119 ? 15.320 -8.961 -9.727 1.00 96.62 119 LYS A O 1
ATOM 976 N N . LEU A 1 120 ? 13.209 -8.228 -10.014 1.00 97.88 120 LEU A N 1
ATOM 977 C CA . LEU A 1 120 ? 13.289 -8.083 -11.463 1.00 97.88 120 LEU A CA 1
ATOM 978 C C . LEU A 1 120 ? 14.052 -6.814 -11.834 1.00 97.88 120 LEU A C 1
ATOM 980 O O . LEU A 1 120 ? 13.933 -5.778 -11.177 1.00 97.88 120 LEU A O 1
ATOM 984 N N . LYS A 1 121 ? 14.820 -6.898 -12.919 1.00 97.25 121 LYS A N 1
ATOM 985 C CA . LYS A 1 121 ? 15.427 -5.732 -13.561 1.00 97.25 121 LYS A CA 1
ATOM 986 C C . LYS A 1 121 ? 14.496 -5.207 -14.659 1.00 97.25 121 LYS A C 1
ATOM 988 O O . LYS A 1 121 ? 13.802 -6.018 -15.261 1.00 97.25 121 LYS A O 1
ATOM 993 N N . PRO A 1 122 ? 14.486 -3.900 -14.962 1.00 96.69 122 PRO A N 1
ATOM 994 C CA . PRO A 1 122 ? 13.569 -3.350 -15.964 1.00 96.69 122 PRO A CA 1
ATOM 995 C C . PRO A 1 122 ? 13.735 -3.855 -17.404 1.00 96.69 122 PRO A C 1
ATOM 997 O O . PRO A 1 122 ? 12.829 -3.666 -18.210 1.00 96.69 122 PRO A O 1
ATOM 1000 N N . ASP A 1 123 ? 14.870 -4.475 -17.728 1.00 95.06 123 ASP A N 1
ATOM 1001 C CA . ASP A 1 123 ? 15.209 -4.983 -19.059 1.00 95.06 123 ASP A CA 1
ATOM 1002 C C . ASP A 1 123 ? 14.711 -6.416 -19.325 1.00 95.06 123 ASP A C 1
ATOM 1004 O O . ASP A 1 123 ? 14.851 -6.914 -20.444 1.00 95.06 123 ASP A O 1
ATOM 1008 N N . VAL A 1 124 ? 14.124 -7.091 -18.329 1.00 97.44 124 VAL A N 1
ATOM 1009 C CA . VAL A 1 124 ? 13.574 -8.447 -18.496 1.00 97.44 124 VAL A CA 1
ATOM 1010 C C . VAL A 1 124 ? 12.106 -8.405 -18.924 1.00 97.44 124 VAL A C 1
ATOM 1012 O O . VAL A 1 124 ? 11.342 -7.556 -18.469 1.00 97.44 124 VAL A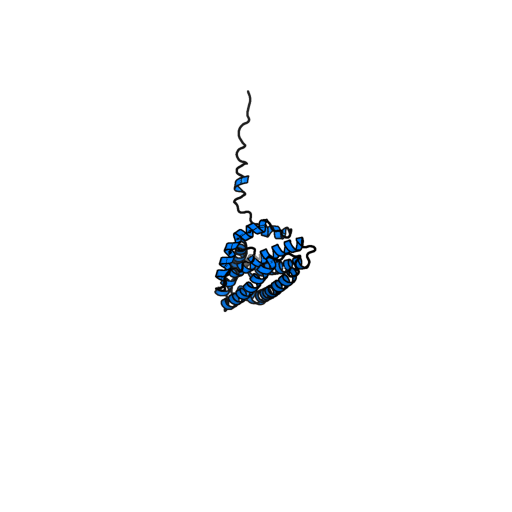 O 1
ATOM 1015 N N . GLU A 1 125 ? 11.698 -9.361 -19.764 1.00 97.19 125 GLU A N 1
ATOM 1016 C CA . GLU A 1 125 ? 10.339 -9.447 -20.329 1.00 97.19 125 GLU A CA 1
ATOM 1017 C C . GLU A 1 125 ? 9.243 -9.487 -19.250 1.00 97.19 125 GLU A C 1
ATOM 1019 O O . GLU A 1 125 ? 8.195 -8.862 -19.406 1.00 97.19 125 GLU A O 1
ATOM 1024 N N . ASP A 1 126 ? 9.519 -10.142 -18.120 1.00 97.56 126 ASP A N 1
ATOM 1025 C CA . ASP A 1 126 ? 8.564 -10.315 -17.021 1.00 97.56 126 ASP A CA 1
ATOM 1026 C C . ASP A 1 126 ? 8.361 -9.059 -16.153 1.00 97.56 126 ASP A C 1
ATOM 1028 O O . ASP A 1 126 ? 7.415 -9.010 -15.368 1.00 97.56 126 ASP A O 1
ATOM 1032 N N . PHE A 1 127 ? 9.193 -8.016 -16.283 1.00 98.50 127 PHE A N 1
ATOM 1033 C CA . PHE A 1 127 ? 9.148 -6.849 -15.390 1.00 98.50 127 PHE A CA 1
ATOM 1034 C C . PHE A 1 127 ? 7.773 -6.164 -15.353 1.00 98.50 127 PHE A C 1
ATOM 1036 O O . PHE A 1 127 ? 7.184 -5.971 -14.286 1.00 98.50 127 PHE A O 1
ATOM 1043 N N . GLU A 1 128 ? 7.253 -5.791 -16.523 1.00 98.25 128 GLU A N 1
ATOM 1044 C CA . GLU A 1 128 ? 5.961 -5.114 -16.633 1.00 98.25 128 GLU A CA 1
ATOM 1045 C C . GLU A 1 128 ? 4.772 -6.055 -16.352 1.00 98.25 128 GLU A C 1
ATOM 1047 O O . GLU A 1 128 ? 3.881 -5.653 -15.594 1.00 98.25 128 GLU A O 1
ATOM 1052 N N . PRO A 1 129 ? 4.724 -7.297 -16.882 1.00 98.62 129 PRO A N 1
ATOM 1053 C CA . PRO A 1 129 ? 3.703 -8.274 -16.507 1.00 98.62 129 PRO A CA 1
ATOM 1054 C C . PRO A 1 129 ? 3.579 -8.487 -14.993 1.00 98.62 129 PR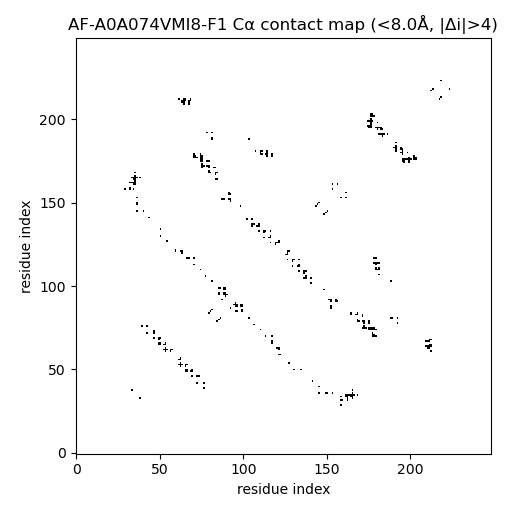O A C 1
ATOM 1056 O O . PRO A 1 129 ? 2.462 -8.434 -14.468 1.00 98.62 129 PRO A O 1
ATOM 1059 N N . THR A 1 130 ? 4.695 -8.653 -14.273 1.00 98.56 130 THR A N 1
ATOM 1060 C CA . THR A 1 130 ? 4.678 -8.831 -12.813 1.00 98.56 130 THR A CA 1
ATOM 1061 C C . THR A 1 130 ? 4.185 -7.571 -12.099 1.00 98.56 130 THR A C 1
ATOM 1063 O O . THR A 1 130 ? 3.347 -7.683 -11.203 1.00 98.56 130 THR A O 1
ATOM 1066 N N . LEU A 1 131 ? 4.603 -6.368 -12.523 1.00 98.75 131 LEU A N 1
ATOM 1067 C CA . LEU A 1 131 ? 4.069 -5.111 -11.972 1.00 98.75 131 LEU A CA 1
ATOM 1068 C C . LEU A 1 131 ? 2.552 -4.999 -12.169 1.00 98.75 131 LEU A C 1
ATOM 1070 O O . LEU A 1 131 ? 1.838 -4.584 -11.260 1.00 98.75 131 LEU A O 1
ATOM 1074 N N . ARG A 1 132 ? 2.038 -5.361 -13.349 1.00 98.62 132 ARG A N 1
ATOM 1075 C CA . ARG A 1 132 ? 0.596 -5.299 -13.642 1.00 98.62 132 ARG A CA 1
ATOM 1076 C C . ARG A 1 132 ? -0.200 -6.310 -12.822 1.00 98.62 132 ARG A C 1
ATOM 1078 O O . ARG A 1 132 ? -1.292 -5.975 -12.367 1.00 98.62 132 ARG A O 1
ATOM 1085 N N . ALA A 1 133 ? 0.332 -7.515 -12.625 1.00 98.69 133 ALA A N 1
ATOM 1086 C CA . ALA A 1 133 ? -0.279 -8.523 -11.763 1.00 98.69 133 ALA A CA 1
ATOM 1087 C C . ALA A 1 133 ? -0.320 -8.056 -10.299 1.00 98.69 133 ALA A C 1
ATOM 1089 O O . ALA A 1 133 ? -1.381 -8.092 -9.682 1.00 98.69 133 ALA A O 1
ATOM 1090 N N . LEU A 1 134 ? 0.800 -7.537 -9.785 1.00 98.75 134 LEU A N 1
ATOM 1091 C CA . LEU A 1 134 ? 0.889 -6.927 -8.458 1.00 98.75 134 LEU A CA 1
ATOM 1092 C C . LEU A 1 134 ? -0.119 -5.786 -8.289 1.00 98.75 134 LEU A C 1
ATOM 1094 O O . LEU A 1 134 ? -0.905 -5.781 -7.345 1.00 98.75 134 LEU A O 1
ATOM 1098 N N . TRP A 1 135 ? -0.133 -4.846 -9.236 1.00 98.75 135 TRP A N 1
ATOM 1099 C CA . TRP A 1 135 ? -1.024 -3.691 -9.191 1.00 98.75 135 TRP A CA 1
ATOM 1100 C C . TRP A 1 135 ? -2.498 -4.088 -9.223 1.00 98.75 135 TRP A C 1
ATOM 1102 O O . TRP A 1 135 ? -3.312 -3.443 -8.579 1.00 98.75 135 TRP A O 1
ATOM 1112 N N . LYS A 1 136 ? -2.863 -5.142 -9.956 1.00 98.75 136 LYS A N 1
ATOM 1113 C CA . LYS A 1 136 ? -4.248 -5.619 -10.018 1.00 98.75 136 LYS A CA 1
ATOM 1114 C C . LYS A 1 136 ? -4.761 -6.068 -8.645 1.00 98.75 136 LYS A C 1
ATOM 1116 O O . LYS A 1 136 ? -5.879 -5.708 -8.284 1.00 98.75 136 LYS A O 1
ATOM 1121 N N . GLU A 1 137 ? -3.971 -6.851 -7.913 1.00 98.62 137 GLU A N 1
ATOM 1122 C CA . GLU A 1 137 ? -4.353 -7.320 -6.575 1.00 98.62 137 GLU A CA 1
ATOM 1123 C C . GLU A 1 137 ? -4.354 -6.161 -5.567 1.00 98.62 137 GLU A C 1
ATOM 1125 O O . GLU A 1 137 ? -5.312 -6.004 -4.813 1.00 98.62 137 GLU A O 1
ATOM 1130 N N . LEU A 1 138 ? -3.345 -5.285 -5.629 1.00 98.69 138 LEU A N 1
ATOM 1131 C CA . LEU A 1 138 ? -3.262 -4.102 -4.771 1.00 98.69 138 LEU A CA 1
ATOM 1132 C C . LEU A 1 138 ? -4.407 -3.103 -5.020 1.00 98.69 138 LEU A C 1
ATOM 1134 O O . LEU A 1 138 ? -5.024 -2.630 -4.078 1.00 98.69 138 LEU A O 1
ATOM 1138 N N . ASP A 1 139 ? -4.742 -2.794 -6.275 1.00 98.75 139 ASP A N 1
ATOM 1139 C CA . ASP A 1 139 ? -5.825 -1.860 -6.622 1.00 98.75 139 ASP A CA 1
ATOM 1140 C C . ASP A 1 139 ? -7.204 -2.392 -6.211 1.00 98.75 139 ASP A C 1
ATOM 1142 O O . ASP A 1 139 ? -8.080 -1.607 -5.848 1.00 98.75 139 ASP A O 1
ATOM 1146 N N . LYS A 1 140 ? -7.402 -3.718 -6.237 1.00 98.50 140 LYS A N 1
ATOM 1147 C CA . LYS A 1 140 ? -8.602 -4.351 -5.674 1.00 98.50 140 LYS A CA 1
ATOM 1148 C C . LYS A 1 140 ? -8.681 -4.102 -4.167 1.00 98.50 140 LYS A C 1
ATOM 1150 O O . LYS A 1 140 ? -9.708 -3.601 -3.717 1.00 98.50 140 LYS A O 1
ATOM 1155 N N . HIS A 1 141 ? -7.608 -4.409 -3.438 1.00 98.31 141 HIS A N 1
ATOM 1156 C CA . HIS A 1 141 ? -7.522 -4.208 -1.991 1.00 98.31 141 HIS A CA 1
ATOM 1157 C C . HIS A 1 141 ? -7.792 -2.744 -1.611 1.00 98.31 141 HIS A C 1
ATOM 1159 O O . HIS A 1 141 ? -8.767 -2.453 -0.925 1.00 98.31 141 HIS A O 1
ATOM 1165 N N . ILE A 1 142 ? -7.040 -1.813 -2.205 1.00 98.75 142 ILE A N 1
ATOM 1166 C CA . ILE A 1 142 ? -7.180 -0.367 -1.992 1.00 98.75 142 ILE A CA 1
ATOM 1167 C C . ILE A 1 142 ? -8.627 0.112 -2.208 1.00 98.75 142 ILE A C 1
ATOM 1169 O O . ILE A 1 142 ? -9.144 0.934 -1.454 1.00 98.75 142 ILE A O 1
ATOM 1173 N N . LYS A 1 143 ? -9.297 -0.353 -3.271 1.00 98.69 143 LYS A N 1
ATOM 1174 C CA . LYS A 1 143 ? -10.678 0.063 -3.568 1.00 98.69 143 LYS A CA 1
ATOM 1175 C C . LYS A 1 143 ? -11.669 -0.437 -2.531 1.00 98.69 143 LYS A C 1
ATOM 1177 O O . LYS A 1 143 ? -12.605 0.292 -2.209 1.00 98.69 143 LYS A O 1
ATOM 1182 N N . GLU A 1 144 ? -11.506 -1.673 -2.075 1.00 98.31 144 GLU A N 1
ATOM 1183 C CA . GLU A 1 144 ? -12.361 -2.258 -1.045 1.00 98.31 144 GLU A CA 1
ATOM 1184 C C . GLU A 1 144 ? -12.146 -1.530 0.287 1.00 98.31 144 GLU A C 1
ATOM 1186 O O . GLU A 1 144 ? -13.117 -1.045 0.874 1.00 98.31 144 GLU A O 1
ATOM 1191 N N . GLU A 1 145 ? -10.891 -1.308 0.666 1.00 98.44 145 GLU A N 1
ATOM 1192 C CA . GLU A 1 145 ? -10.525 -0.620 1.897 1.00 98.44 145 GLU A CA 1
ATOM 1193 C C . GLU A 1 145 ? -11.007 0.844 1.922 1.00 98.44 145 GLU A C 1
ATOM 1195 O O . GLU A 1 145 ? -11.677 1.281 2.866 1.00 98.44 145 GLU A O 1
ATOM 1200 N N . GLU A 1 146 ? -10.749 1.620 0.861 1.00 98.69 146 GLU A N 1
ATOM 1201 C CA . GLU A 1 146 ? -11.168 3.025 0.794 1.00 98.69 146 GLU A CA 1
ATOM 1202 C C . GLU A 1 146 ? -12.697 3.198 0.792 1.00 98.69 146 GLU A C 1
ATOM 1204 O O . GLU A 1 146 ? -13.203 4.224 1.273 1.00 98.69 146 GLU A O 1
ATOM 1209 N N . ALA A 1 147 ? -13.430 2.224 0.239 1.00 98.50 147 ALA A N 1
ATOM 1210 C CA . ALA A 1 147 ? -14.885 2.263 0.106 1.00 98.50 147 ALA A CA 1
ATOM 1211 C C . ALA A 1 147 ? -15.630 1.685 1.318 1.00 98.50 147 ALA A C 1
ATOM 1213 O O . ALA A 1 147 ? -16.769 2.093 1.577 1.00 98.50 147 ALA A O 1
ATOM 1214 N N . HIS A 1 148 ? -15.023 0.743 2.042 1.00 98.12 148 HIS A N 1
ATOM 1215 C CA . HIS A 1 148 ? -15.699 -0.036 3.078 1.00 98.12 148 HIS A CA 1
ATOM 1216 C C . HIS A 1 148 ? -14.965 -0.011 4.416 1.00 98.12 148 HIS A C 1
ATOM 1218 O O . HIS A 1 148 ? -15.557 0.440 5.403 1.00 98.12 148 HIS A O 1
ATOM 1224 N N . ASP A 1 149 ? -13.702 -0.421 4.451 1.00 98.38 149 ASP A N 1
ATOM 1225 C CA . ASP A 1 149 ? -13.011 -0.731 5.706 1.00 98.38 149 ASP A CA 1
ATOM 1226 C C . ASP A 1 149 ? -12.583 0.540 6.450 1.00 98.38 149 ASP A C 1
ATOM 1228 O O . ASP A 1 149 ? -12.902 0.703 7.632 1.00 98.38 149 ASP A O 1
ATOM 1232 N N . LEU A 1 150 ? -12.017 1.533 5.751 1.00 98.50 150 LEU A N 1
ATOM 1233 C CA . LEU A 1 150 ? -11.698 2.832 6.357 1.00 98.50 150 LEU A CA 1
ATOM 1234 C C . LEU A 1 150 ? -12.960 3.569 6.834 1.00 98.50 150 LEU A C 1
ATOM 1236 O O . LEU A 1 150 ? -12.990 3.994 7.991 1.00 98.50 150 LEU A O 1
ATOM 1240 N N . PRO A 1 151 ? -14.044 3.712 6.039 1.00 98.50 151 PRO A N 1
ATOM 1241 C CA . PRO A 1 151 ? -15.294 4.270 6.555 1.00 98.50 151 PRO A CA 1
ATOM 1242 C C . PRO A 1 151 ? -15.854 3.515 7.769 1.00 98.50 151 PRO A C 1
ATOM 1244 O O . PRO A 1 151 ? -16.395 4.146 8.683 1.00 98.50 151 PRO A O 1
ATOM 1247 N N . LEU A 1 152 ? -15.737 2.182 7.795 1.00 98.31 152 LEU A N 1
ATOM 1248 C CA . LEU A 1 152 ? -16.174 1.357 8.920 1.00 98.31 152 LEU A CA 1
ATOM 1249 C C . LEU A 1 152 ? -15.356 1.657 10.182 1.00 98.31 152 LEU A C 1
ATOM 1251 O O . LEU A 1 152 ? -15.956 1.880 11.242 1.00 98.31 152 LEU A O 1
ATOM 1255 N N . LEU A 1 153 ? -14.028 1.716 10.060 1.00 98.44 153 LEU A N 1
ATOM 1256 C CA . LEU A 1 153 ? -13.112 2.048 11.149 1.00 98.44 153 LEU A CA 1
ATOM 1257 C C . LEU A 1 153 ? -13.396 3.443 11.703 1.00 98.44 153 LEU A C 1
ATOM 1259 O O . LEU A 1 153 ? -13.564 3.609 12.913 1.00 98.44 153 LEU A O 1
ATOM 1263 N N . GLU A 1 154 ? -13.520 4.440 10.829 1.00 98.06 154 GLU A N 1
ATOM 1264 C CA . GLU A 1 154 ? -13.726 5.832 11.236 1.00 98.06 154 GLU A CA 1
ATOM 1265 C C . GLU A 1 154 ? -15.109 6.074 11.849 1.00 98.06 154 GLU A C 1
ATOM 1267 O O . GLU A 1 154 ? -15.268 6.953 12.700 1.00 98.06 154 GLU A O 1
ATOM 1272 N N . LYS A 1 155 ? -16.110 5.268 11.473 1.00 98.06 155 LYS A N 1
ATOM 1273 C CA . LYS A 1 155 ? -17.437 5.277 12.100 1.00 98.06 155 LYS A CA 1
ATOM 1274 C C . LYS A 1 155 ? -17.408 4.756 13.541 1.00 98.06 155 LYS A C 1
ATOM 1276 O O . LYS A 1 155 ? -18.202 5.225 14.357 1.00 98.06 155 LYS A O 1
ATOM 1281 N N . HIS A 1 156 ? -16.535 3.797 13.848 1.00 98.12 156 HIS A N 1
ATOM 1282 C CA . HIS A 1 156 ? -16.452 3.158 15.169 1.00 98.12 156 HIS A CA 1
ATOM 1283 C C . HIS A 1 156 ? -15.263 3.634 16.014 1.00 98.12 156 HIS A C 1
ATOM 1285 O O . HIS A 1 156 ? -15.107 3.192 17.149 1.00 98.12 156 HIS A O 1
ATOM 1291 N N . THR A 1 157 ? -14.464 4.570 15.500 1.00 96.88 157 THR A N 1
ATOM 1292 C CA . THR A 1 157 ? -13.285 5.109 16.183 1.00 96.88 157 THR A CA 1
ATOM 1293 C C . THR A 1 157 ? -13.428 6.624 16.376 1.00 96.88 157 THR A C 1
ATOM 1295 O O . THR A 1 157 ? -13.515 7.373 15.394 1.00 96.88 157 THR A O 1
ATOM 1298 N N . PRO A 1 158 ? -13.454 7.126 17.628 1.00 96.00 158 PRO A N 1
ATOM 1299 C CA . PRO A 1 158 ? -13.494 8.560 17.903 1.00 96.00 158 PRO A CA 1
ATOM 1300 C C . PRO A 1 158 ? -12.340 9.309 17.227 1.00 96.00 158 PRO A C 1
ATOM 1302 O O . PRO A 1 158 ? -11.238 8.785 17.098 1.00 96.00 158 PRO A O 1
ATOM 1305 N N . ALA A 1 159 ? -12.564 10.569 16.843 1.00 95.25 159 ALA A N 1
ATOM 1306 C CA . ALA A 1 159 ? -11.584 11.352 16.081 1.00 95.25 159 ALA A CA 1
ATOM 1307 C C . ALA A 1 159 ? -10.198 11.448 16.748 1.00 95.25 159 ALA A C 1
ATOM 1309 O O . ALA A 1 159 ? -9.184 11.377 16.061 1.00 95.25 159 ALA A O 1
ATOM 1310 N N . ASP A 1 160 ? -10.145 11.569 18.077 1.00 95.44 160 ASP A N 1
ATOM 1311 C CA . ASP A 1 160 ? -8.878 11.617 18.813 1.00 95.44 160 ASP A CA 1
ATOM 1312 C C . ASP A 1 160 ? -8.134 10.273 18.812 1.00 95.44 160 ASP A C 1
ATOM 1314 O O . ASP A 1 160 ? -6.906 10.263 18.744 1.00 95.44 160 ASP A O 1
ATOM 1318 N N . GLU A 1 161 ? -8.859 9.150 18.858 1.00 96.50 161 GLU A N 1
ATOM 1319 C CA . GLU A 1 161 ? -8.268 7.811 18.748 1.00 96.50 161 GLU A CA 1
ATOM 1320 C C . GLU A 1 161 ? -7.775 7.564 17.319 1.00 96.50 161 GLU A C 1
ATOM 1322 O O . GLU A 1 161 ? -6.647 7.116 17.145 1.00 96.50 161 GLU A O 1
ATOM 1327 N N . SER A 1 162 ? -8.547 7.962 16.301 1.00 97.94 162 SER A N 1
ATOM 1328 C CA . SER A 1 162 ? -8.138 7.874 14.891 1.00 97.94 162 SER A CA 1
ATOM 1329 C C . SER A 1 162 ? -6.869 8.685 14.600 1.00 97.94 162 SER A C 1
ATOM 1331 O O . SER A 1 162 ? -5.951 8.189 13.954 1.00 97.94 162 SER A O 1
ATOM 1333 N N . ALA A 1 163 ? -6.740 9.889 15.163 1.00 97.00 163 ALA A N 1
ATOM 1334 C CA . ALA A 1 163 ? -5.501 10.665 15.078 1.00 97.00 163 ALA A CA 1
ATOM 1335 C C . ALA A 1 163 ? -4.316 9.991 15.804 1.00 97.00 163 ALA A C 1
ATOM 1337 O O . ALA A 1 163 ? -3.162 10.111 15.390 1.00 97.00 163 ALA A O 1
ATOM 1338 N N . GLY A 1 164 ? -4.583 9.266 16.895 1.00 97.38 164 GLY A N 1
ATOM 1339 C CA . GLY A 1 164 ? -3.582 8.441 17.575 1.00 97.38 164 GLY A CA 1
ATOM 1340 C C . GLY A 1 164 ? -3.132 7.243 16.732 1.00 97.38 164 GLY A C 1
ATOM 1341 O O . GLY A 1 164 ? -1.937 6.934 16.695 1.00 97.38 164 GLY A O 1
ATOM 1342 N N . LEU A 1 165 ? -4.070 6.608 16.022 1.00 98.06 165 LEU A N 1
ATOM 1343 C CA . LEU A 1 165 ? -3.779 5.552 15.052 1.00 98.06 165 LEU A CA 1
ATOM 1344 C C . LEU A 1 165 ? -2.961 6.099 13.884 1.00 98.06 165 LEU A C 1
ATOM 1346 O O . LEU A 1 165 ? -1.958 5.486 13.552 1.00 98.06 165 LEU A O 1
ATOM 1350 N N . ALA A 1 166 ? -3.296 7.279 13.352 1.00 97.00 166 ALA A N 1
ATOM 1351 C CA . ALA A 1 166 ? -2.528 7.945 12.296 1.00 97.00 166 ALA A CA 1
ATOM 1352 C C . ALA A 1 166 ? -1.054 8.114 12.693 1.00 97.00 166 ALA A C 1
ATOM 1354 O O . ALA A 1 166 ? -0.148 7.678 11.988 1.00 97.00 166 ALA A O 1
ATOM 1355 N N . LYS A 1 167 ? -0.805 8.645 13.897 1.00 95.81 167 LYS A N 1
ATOM 1356 C CA . LYS A 1 167 ? 0.555 8.780 14.430 1.00 95.81 167 LYS A CA 1
ATOM 1357 C C . LYS A 1 167 ? 1.245 7.425 14.627 1.00 95.81 167 LYS A C 1
ATOM 1359 O O . LYS A 1 167 ? 2.452 7.316 14.433 1.00 95.81 167 LYS A O 1
ATOM 1364 N N . SER A 1 168 ? 0.520 6.407 15.080 1.00 96.19 168 SER A N 1
ATOM 1365 C CA . SER A 1 168 ? 1.090 5.072 15.309 1.00 96.19 168 SER A CA 1
ATOM 1366 C C . SER A 1 168 ? 1.438 4.381 13.992 1.00 96.19 168 SER A C 1
ATOM 1368 O O . SER A 1 168 ? 2.503 3.780 13.895 1.00 96.19 168 SER A O 1
ATOM 1370 N N . PHE A 1 169 ? 0.578 4.519 12.985 1.00 96.44 169 PHE A N 1
ATOM 1371 C CA . PHE A 1 169 ? 0.770 4.034 11.625 1.00 96.44 169 PHE A CA 1
ATOM 1372 C C . PHE A 1 169 ? 2.039 4.636 11.012 1.00 96.44 169 PHE A C 1
ATOM 1374 O O . PHE A 1 169 ? 2.963 3.897 10.675 1.00 96.44 169 PHE A O 1
ATOM 1381 N N . ASP A 1 170 ? 2.148 5.967 11.012 1.00 93.19 170 ASP A N 1
ATOM 1382 C CA . ASP A 1 170 ? 3.311 6.685 10.479 1.00 93.19 170 ASP A CA 1
ATOM 1383 C C . ASP A 1 170 ? 4.621 6.297 11.192 1.00 93.19 170 ASP A C 1
ATOM 1385 O O . ASP A 1 170 ? 5.595 5.885 10.563 1.00 93.19 170 ASP A O 1
ATOM 1389 N N . ASN A 1 171 ? 4.628 6.284 12.532 1.00 91.25 171 ASN A N 1
ATOM 1390 C CA . ASN A 1 171 ? 5.811 5.857 13.292 1.00 91.25 171 ASN A CA 1
ATOM 1391 C C . ASN A 1 171 ? 6.181 4.391 13.033 1.00 91.25 171 ASN A C 1
ATOM 1393 O O . ASN A 1 171 ? 7.360 4.040 13.060 1.00 91.25 171 ASN A O 1
ATOM 1397 N N . THR A 1 172 ? 5.196 3.522 12.801 1.00 90.81 172 THR A N 1
ATOM 1398 C CA . THR A 1 172 ? 5.450 2.105 12.525 1.00 90.81 172 THR A CA 1
ATOM 1399 C C . THR A 1 172 ? 6.225 1.948 11.220 1.00 90.81 172 THR A C 1
ATOM 1401 O O . THR A 1 172 ? 7.212 1.212 11.208 1.00 90.81 172 THR A O 1
ATOM 1404 N N . LYS A 1 173 ? 5.895 2.723 10.174 1.00 90.69 173 LYS A N 1
ATOM 1405 C CA . LYS A 1 173 ? 6.615 2.736 8.881 1.00 90.69 173 LYS A CA 1
ATOM 1406 C C . LYS A 1 173 ? 8.113 3.055 9.005 1.00 90.69 173 LYS A C 1
ATOM 1408 O O . LYS A 1 173 ? 8.885 2.799 8.078 1.00 90.69 173 LYS A O 1
ATOM 1413 N N . MET A 1 174 ? 8.561 3.596 10.139 1.00 85.50 174 MET A N 1
ATOM 1414 C CA . MET A 1 174 ? 9.977 3.885 10.397 1.00 85.50 174 MET A CA 1
ATOM 1415 C C . MET A 1 174 ? 10.776 2.645 10.796 1.00 85.50 174 MET A C 1
ATOM 1417 O O . MET A 1 174 ? 11.972 2.561 10.507 1.00 85.50 174 MET A O 1
ATOM 1421 N N . PHE A 1 175 ? 10.122 1.650 11.387 1.00 83.56 175 PHE A N 1
ATOM 1422 C CA . PHE A 1 175 ? 10.775 0.451 11.914 1.00 83.56 175 PHE A CA 1
ATOM 1423 C C . PHE A 1 175 ? 10.416 -0.819 11.143 1.00 83.56 175 PHE A C 1
ATOM 1425 O O . PHE A 1 175 ? 10.909 -1.898 11.472 1.00 83.56 175 PHE A O 1
ATOM 1432 N N . THR A 1 176 ? 9.581 -0.702 10.112 1.00 85.69 176 THR A N 1
ATOM 1433 C CA . THR A 1 176 ? 9.218 -1.819 9.247 1.00 85.69 176 THR A CA 1
ATOM 1434 C C . THR A 1 176 ? 10.246 -2.050 8.133 1.00 85.69 176 THR A C 1
ATOM 1436 O O . THR A 1 176 ? 10.980 -1.134 7.742 1.00 85.69 176 THR A O 1
ATOM 1439 N N . PRO A 1 177 ? 10.329 -3.292 7.625 1.00 88.44 177 PRO A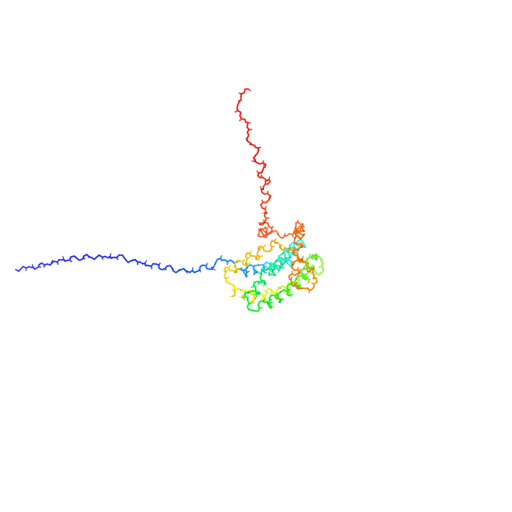 N 1
ATOM 1440 C CA . PRO A 1 177 ? 11.073 -3.631 6.424 1.00 88.44 177 PRO A CA 1
ATOM 1441 C C . PRO A 1 177 ? 10.688 -2.748 5.252 1.00 88.44 177 PRO A C 1
ATOM 1443 O O . PRO A 1 177 ? 9.525 -2.397 5.065 1.00 88.44 177 PRO A O 1
ATOM 1446 N N . THR A 1 178 ? 11.678 -2.435 4.429 1.00 90.56 178 THR A N 1
ATOM 1447 C CA . THR A 1 178 ? 11.480 -1.636 3.218 1.00 90.56 178 THR A CA 1
ATOM 1448 C C . THR A 1 178 ? 11.351 -2.503 1.968 1.00 90.56 178 THR A C 1
ATOM 1450 O O . THR A 1 178 ? 11.256 -2.005 0.845 1.00 90.56 178 THR A O 1
ATOM 1453 N N . ARG A 1 179 ? 11.372 -3.824 2.147 1.00 93.44 179 ARG A N 1
ATOM 1454 C CA . ARG A 1 179 ? 11.170 -4.830 1.111 1.00 93.44 179 ARG A CA 1
ATOM 1455 C C . ARG A 1 179 ? 10.203 -5.892 1.602 1.00 93.44 179 ARG A C 1
ATOM 1457 O O . ARG A 1 179 ? 10.032 -6.104 2.800 1.00 93.44 179 ARG A O 1
ATOM 1464 N N . SER A 1 180 ? 9.589 -6.588 0.653 1.00 92.31 180 SER A N 1
ATOM 1465 C CA . SER A 1 180 ? 8.749 -7.736 0.972 1.00 92.31 180 SER A CA 1
ATOM 1466 C C . SER A 1 180 ? 9.606 -8.958 1.292 1.00 92.31 180 SER A C 1
ATOM 1468 O O . SER A 1 180 ? 10.481 -9.327 0.502 1.00 92.31 180 SER A O 1
ATOM 1470 N N . HIS A 1 181 ? 9.319 -9.604 2.423 1.00 87.69 181 HIS A N 1
ATOM 1471 C CA . HIS A 1 181 ? 9.969 -10.835 2.880 1.00 87.69 181 HIS A CA 1
ATOM 1472 C C . HIS A 1 181 ? 8.922 -11.839 3.377 1.00 87.69 181 HIS A C 1
ATOM 1474 O O . HIS A 1 181 ? 8.817 -12.057 4.581 1.00 87.69 181 HIS A O 1
ATOM 1480 N N . PRO A 1 182 ? 8.158 -12.492 2.483 1.00 78.94 182 PRO A N 1
ATOM 1481 C CA . PRO A 1 182 ? 7.094 -13.433 2.861 1.00 78.94 182 PRO A CA 1
ATOM 1482 C C . PRO A 1 182 ? 7.632 -14.769 3.427 1.00 78.94 182 PRO A C 1
ATOM 1484 O O . PRO A 1 182 ? 7.003 -15.814 3.311 1.00 78.94 182 PRO A O 1
ATOM 1487 N N . ALA A 1 183 ? 8.836 -14.782 4.004 1.00 59.47 183 ALA A N 1
ATOM 1488 C CA . ALA A 1 183 ? 9.538 -15.985 4.426 1.00 59.47 183 ALA A CA 1
ATOM 1489 C C . ALA A 1 183 ? 9.035 -16.501 5.787 1.00 59.47 183 ALA A C 1
ATOM 1491 O O . ALA A 1 183 ? 9.763 -16.465 6.778 1.00 59.47 183 ALA A O 1
ATOM 1492 N N . ALA A 1 184 ? 7.813 -17.034 5.828 1.00 48.50 184 ALA A N 1
ATOM 1493 C CA . ALA A 1 184 ? 7.390 -17.964 6.872 1.00 48.50 184 ALA A CA 1
ATOM 1494 C C . ALA A 1 184 ? 6.296 -18.934 6.375 1.00 48.50 184 ALA A C 1
ATOM 1496 O O . ALA A 1 184 ? 5.441 -18.532 5.590 1.00 48.50 184 ALA A O 1
ATOM 1497 N N . PRO A 1 185 ? 6.305 -20.208 6.819 1.00 43.94 185 PRO A N 1
ATOM 1498 C CA . PRO A 1 185 ? 5.225 -21.151 6.547 1.00 43.94 185 PRO A CA 1
ATOM 1499 C C . PRO A 1 185 ? 3.908 -20.723 7.223 1.00 43.94 185 PRO A C 1
ATOM 1501 O O . PRO A 1 185 ? 3.905 -20.054 8.256 1.00 43.94 185 PRO A O 1
ATOM 1504 N N . ASP A 1 186 ? 2.821 -21.142 6.581 1.00 46.25 186 ASP A N 1
ATOM 1505 C CA . ASP A 1 186 ? 1.394 -20.781 6.652 1.00 46.25 186 ASP A CA 1
ATOM 1506 C C . ASP A 1 186 ? 0.709 -20.823 8.047 1.00 46.25 186 ASP A C 1
ATOM 1508 O O . ASP A 1 186 ? -0.280 -21.527 8.253 1.00 46.25 186 ASP A O 1
ATOM 1512 N N . ASN A 1 187 ? 1.227 -20.084 9.040 1.00 45.00 187 ASN A N 1
ATOM 1513 C CA . ASN A 1 187 ? 0.813 -20.223 10.450 1.00 45.00 187 ASN A CA 1
ATOM 1514 C C . ASN A 1 187 ? 0.070 -19.003 11.049 1.00 45.00 187 ASN A C 1
ATOM 1516 O O . ASN A 1 187 ? -0.156 -18.970 12.259 1.00 45.00 187 ASN A O 1
ATOM 1520 N N . GLY A 1 188 ? -0.307 -18.003 10.246 1.00 49.50 188 GLY A N 1
ATOM 1521 C CA . GLY A 1 188 ? -1.046 -16.816 10.703 1.00 49.50 188 GLY A CA 1
ATOM 1522 C C . GLY A 1 188 ? -0.244 -15.512 10.612 1.00 49.50 188 GLY A C 1
ATOM 1523 O O . GLY A 1 188 ? 0.958 -15.481 10.879 1.00 49.50 188 GLY A O 1
ATOM 1524 N N . GLY A 1 189 ? -0.932 -14.431 10.222 1.00 59.34 189 GLY A N 1
ATOM 1525 C CA . GLY A 1 189 ? -0.329 -13.176 9.747 1.00 59.34 189 GLY A CA 1
ATOM 1526 C C . GLY A 1 189 ? 0.739 -12.577 10.665 1.00 59.34 189 GLY A C 1
ATOM 1527 O O . GLY A 1 189 ? 1.789 -12.178 10.181 1.00 59.34 189 GLY A O 1
ATOM 1528 N N . LEU A 1 190 ? 0.552 -12.625 11.989 1.00 62.03 190 LEU A N 1
ATOM 1529 C CA . LEU A 1 190 ? 1.505 -12.042 12.944 1.00 62.03 190 LEU A CA 1
ATOM 1530 C C . LEU A 1 190 ? 2.898 -12.695 12.927 1.00 62.03 190 LEU A C 1
ATOM 1532 O O . LEU A 1 190 ? 3.890 -12.010 13.174 1.00 62.03 190 LEU A O 1
ATOM 1536 N N . PHE A 1 191 ? 3.005 -14.002 12.653 1.00 63.25 191 PHE A N 1
ATOM 1537 C CA . PHE A 1 191 ? 4.313 -14.669 12.605 1.00 63.25 191 PHE A CA 1
ATOM 1538 C C . PHE A 1 191 ? 5.099 -14.266 11.352 1.00 63.25 191 PHE A C 1
ATOM 1540 O O . PHE A 1 191 ? 6.309 -14.052 11.422 1.00 63.25 191 PHE A O 1
ATOM 1547 N N . GLU A 1 192 ? 4.403 -14.101 10.226 1.00 67.88 192 GLU A N 1
ATOM 1548 C CA . GLU A 1 192 ? 4.981 -13.579 8.987 1.00 67.88 192 GLU A CA 1
ATOM 1549 C C . GLU A 1 192 ? 5.455 -12.135 9.177 1.00 67.88 192 GLU A C 1
ATOM 1551 O O . GLU A 1 192 ? 6.604 -11.822 8.861 1.00 67.88 192 GLU A O 1
ATOM 1556 N N . THR A 1 193 ? 4.624 -11.277 9.780 1.00 73.94 193 THR A N 1
ATOM 1557 C CA . THR A 1 193 ? 5.000 -9.893 10.091 1.00 73.94 193 THR A CA 1
ATOM 1558 C C . THR A 1 193 ? 6.233 -9.840 10.999 1.00 73.94 193 THR A C 1
ATOM 1560 O O . THR A 1 193 ? 7.159 -9.074 10.742 1.00 73.94 193 THR A O 1
ATOM 1563 N N . ALA A 1 194 ? 6.305 -10.687 12.032 1.00 74.00 194 ALA A N 1
ATOM 1564 C CA . ALA A 1 194 ? 7.458 -10.748 12.931 1.00 74.00 194 ALA A CA 1
ATOM 1565 C C . ALA A 1 194 ? 8.745 -11.213 12.226 1.00 74.00 194 ALA A C 1
ATOM 1567 O O . ALA A 1 194 ? 9.816 -10.646 12.457 1.00 74.00 194 ALA A O 1
ATOM 1568 N N . ALA A 1 195 ? 8.651 -12.221 11.354 1.00 75.00 195 ALA A N 1
ATOM 1569 C CA . ALA A 1 195 ? 9.779 -12.675 10.546 1.00 75.00 195 ALA A CA 1
ATOM 1570 C C . ALA A 1 195 ? 10.258 -11.574 9.590 1.00 75.00 195 ALA A C 1
ATOM 1572 O O . ALA A 1 195 ? 11.464 -11.343 9.481 1.00 75.00 195 ALA A O 1
ATOM 1573 N N . ALA A 1 196 ? 9.321 -10.851 8.967 1.00 72.81 196 ALA A N 1
ATOM 1574 C CA . ALA A 1 196 ? 9.630 -9.701 8.135 1.00 72.81 196 ALA A CA 1
ATOM 1575 C C . ALA A 1 196 ? 10.350 -8.618 8.951 1.00 72.81 196 ALA A C 1
ATOM 1577 O O . ALA A 1 196 ? 11.423 -8.196 8.549 1.00 72.81 196 ALA A O 1
ATOM 1578 N N . LEU A 1 197 ? 9.862 -8.224 10.134 1.00 81.19 197 LEU A N 1
ATOM 1579 C CA . LEU A 1 197 ? 10.512 -7.198 10.973 1.00 81.19 197 LEU A CA 1
ATOM 1580 C C . LEU A 1 197 ? 12.001 -7.480 11.258 1.00 81.19 197 LEU A C 1
ATOM 1582 O O . LEU A 1 197 ? 12.789 -6.542 11.384 1.00 81.19 197 LEU A O 1
ATOM 1586 N N . MET A 1 198 ? 12.423 -8.748 11.307 1.00 82.12 198 MET A N 1
ATOM 1587 C CA . MET A 1 198 ? 13.836 -9.101 11.498 1.00 82.12 198 MET A CA 1
ATOM 1588 C C . MET A 1 198 ? 14.739 -8.734 10.310 1.00 82.12 198 MET A C 1
ATOM 1590 O O . MET A 1 198 ? 15.953 -8.612 10.490 1.00 82.12 198 MET A O 1
ATOM 1594 N N . SER A 1 199 ? 14.186 -8.541 9.111 1.00 80.88 199 SER A N 1
ATOM 1595 C CA . SER A 1 199 ? 14.949 -8.104 7.938 1.00 80.88 199 SER A CA 1
ATOM 1596 C C . SER A 1 199 ? 15.118 -6.585 7.856 1.00 80.88 199 SER A C 1
ATOM 1598 O O . SER A 1 199 ? 15.990 -6.126 7.116 1.00 80.88 199 SER A O 1
ATOM 1600 N N . ALA A 1 200 ? 14.363 -5.799 8.636 1.00 80.00 200 ALA A N 1
ATOM 1601 C CA . ALA A 1 200 ? 14.354 -4.339 8.531 1.00 80.00 200 ALA A CA 1
ATOM 1602 C C . ALA A 1 200 ? 15.758 -3.694 8.613 1.00 80.00 200 ALA A C 1
ATOM 1604 O O . ALA A 1 200 ? 16.061 -2.839 7.778 1.00 80.00 200 ALA A O 1
ATOM 1605 N N . PRO A 1 201 ? 16.676 -4.111 9.516 1.00 80.12 201 PRO A N 1
ATOM 1606 C CA . PRO A 1 201 ? 18.031 -3.552 9.538 1.00 80.12 201 PRO A CA 1
ATOM 1607 C C . PRO A 1 201 ? 18.852 -3.860 8.275 1.00 80.12 201 PRO A C 1
ATOM 1609 O O . PRO A 1 201 ? 19.625 -3.017 7.817 1.00 80.12 201 PRO A O 1
ATOM 1612 N N . LEU A 1 202 ? 18.693 -5.056 7.699 1.00 78.25 202 LEU A N 1
ATOM 1613 C CA . LEU A 1 202 ? 19.400 -5.465 6.478 1.00 78.25 202 LEU A CA 1
ATOM 1614 C C . LEU A 1 202 ? 18.874 -4.710 5.254 1.00 78.25 202 LEU A C 1
ATOM 1616 O O . LEU A 1 202 ? 19.653 -4.281 4.402 1.00 78.25 202 LEU A O 1
ATOM 1620 N N . ASP A 1 203 ? 17.562 -4.511 5.199 1.00 82.50 203 ASP A N 1
ATOM 1621 C CA . ASP A 1 203 ? 16.890 -3.733 4.166 1.00 82.50 203 ASP A CA 1
ATOM 1622 C C . ASP A 1 203 ? 17.382 -2.285 4.133 1.00 82.50 203 ASP A C 1
ATOM 1624 O O . ASP A 1 203 ? 17.807 -1.810 3.077 1.00 82.50 203 ASP A O 1
ATOM 1628 N N . ARG A 1 204 ? 17.432 -1.628 5.302 1.00 83.38 204 ARG A N 1
ATOM 1629 C CA . ARG A 1 204 ? 17.935 -0.252 5.447 1.00 83.38 204 ARG A CA 1
ATOM 1630 C C . ARG A 1 204 ? 19.379 -0.108 4.966 1.00 83.38 204 ARG A C 1
ATOM 1632 O O . ARG A 1 204 ? 19.695 0.858 4.276 1.00 83.38 204 ARG A O 1
ATOM 1639 N N . LEU A 1 205 ? 20.247 -1.079 5.269 1.00 80.00 205 LEU A N 1
ATOM 1640 C CA . LEU A 1 205 ? 21.616 -1.093 4.745 1.00 80.00 205 LEU A CA 1
ATOM 1641 C C . LEU A 1 205 ? 21.631 -1.219 3.215 1.00 80.00 205 LEU A C 1
ATOM 1643 O O . LEU A 1 205 ? 22.401 -0.532 2.549 1.00 80.00 205 LEU A O 1
ATOM 1647 N N . GLY A 1 206 ? 20.776 -2.074 2.651 1.00 83.56 206 GLY A N 1
ATOM 1648 C CA . GLY A 1 206 ? 20.630 -2.209 1.202 1.00 83.56 206 GLY A CA 1
ATOM 1649 C C . GLY A 1 206 ? 20.129 -0.927 0.530 1.00 83.56 206 GLY A C 1
ATOM 1650 O O . GLY A 1 206 ? 20.593 -0.586 -0.558 1.00 83.56 206 GLY A O 1
ATOM 1651 N N . ASP A 1 207 ? 19.225 -0.192 1.178 1.00 86.62 207 ASP A N 1
ATOM 1652 C CA . ASP A 1 207 ? 18.646 1.047 0.650 1.00 86.62 207 ASP A CA 1
ATOM 1653 C C . ASP A 1 207 ? 19.679 2.160 0.468 1.00 86.62 207 ASP A C 1
ATOM 1655 O O . ASP A 1 207 ? 19.586 2.917 -0.498 1.00 86.62 207 ASP A O 1
ATOM 1659 N N . MET A 1 208 ? 20.732 2.192 1.292 1.00 82.31 208 MET A N 1
ATOM 1660 C CA . MET A 1 208 ? 21.860 3.121 1.121 1.00 82.31 208 MET A CA 1
ATOM 1661 C C . MET A 1 208 ? 22.573 2.965 -0.232 1.00 82.31 208 MET A C 1
ATOM 1663 O O . MET A 1 208 ? 23.222 3.898 -0.706 1.00 82.31 208 MET A O 1
ATOM 1667 N N . PHE A 1 209 ? 22.458 1.795 -0.865 1.00 86.94 209 PHE A N 1
ATOM 1668 C CA . PHE A 1 209 ? 23.061 1.497 -2.166 1.00 86.94 209 PHE A CA 1
ATOM 1669 C C . PHE A 1 209 ? 22.056 1.552 -3.324 1.00 86.94 209 PHE A C 1
ATOM 1671 O O . PHE A 1 209 ? 22.422 1.300 -4.476 1.00 86.94 209 PHE A O 1
ATOM 1678 N N . ARG A 1 210 ? 20.789 1.876 -3.045 1.00 90.38 210 ARG A N 1
ATOM 1679 C CA . ARG A 1 210 ? 19.729 1.978 -4.050 1.00 90.38 210 ARG A CA 1
ATOM 1680 C C . ARG A 1 210 ? 19.572 3.403 -4.555 1.00 90.38 210 ARG A C 1
ATOM 1682 O O . ARG A 1 210 ? 19.986 4.378 -3.937 1.00 90.38 210 ARG A O 1
ATOM 1689 N N . LYS A 1 211 ? 18.958 3.516 -5.730 1.00 91.81 211 LYS A N 1
ATOM 1690 C CA . LYS A 1 211 ? 18.607 4.801 -6.337 1.00 91.81 211 LYS A CA 1
ATOM 1691 C C . LYS A 1 211 ? 17.124 5.061 -6.115 1.00 91.81 211 LYS A C 1
ATOM 1693 O O . LYS A 1 211 ? 16.319 4.168 -6.361 1.00 91.81 211 LYS A O 1
ATOM 1698 N N . TYR A 1 212 ? 16.790 6.291 -5.753 1.00 93.12 212 TYR A N 1
ATOM 1699 C CA . TYR A 1 212 ? 15.423 6.777 -5.561 1.00 93.12 212 TYR A CA 1
ATOM 1700 C C . TYR A 1 212 ? 15.181 8.012 -6.438 1.00 93.12 212 TYR A C 1
ATOM 1702 O O . TYR A 1 212 ? 16.155 8.672 -6.833 1.00 93.12 212 TYR A O 1
ATOM 1710 N N . PRO A 1 213 ? 13.924 8.317 -6.806 1.00 90.69 213 PRO A N 1
ATOM 1711 C CA . PRO A 1 213 ? 13.584 9.548 -7.517 1.00 90.69 213 PRO A CA 1
ATOM 1712 C C . PRO A 1 213 ? 14.056 10.770 -6.717 1.00 90.69 213 PRO A C 1
ATOM 1714 O O . PRO A 1 213 ? 13.914 10.829 -5.500 1.00 90.69 213 PRO A O 1
ATOM 1717 N N . ARG A 1 214 ? 14.660 11.751 -7.398 1.00 69.50 214 ARG A N 1
ATOM 1718 C CA . ARG A 1 214 ? 15.076 13.014 -6.773 1.00 69.50 214 ARG A CA 1
ATOM 1719 C C . ARG A 1 214 ? 13.900 13.982 -6.799 1.00 69.50 214 ARG A C 1
ATOM 1721 O O . ARG A 1 214 ? 13.844 14.837 -7.678 1.00 69.50 214 ARG A O 1
ATOM 1728 N N . ASP A 1 215 ? 12.971 13.831 -5.870 1.00 55.91 215 ASP A N 1
ATOM 1729 C CA . ASP A 1 215 ? 11.962 14.855 -5.610 1.00 55.91 215 ASP A CA 1
ATOM 1730 C C . ASP A 1 215 ? 12.265 15.499 -4.247 1.00 55.91 215 ASP A C 1
ATOM 1732 O O . ASP A 1 215 ? 12.420 14.760 -3.273 1.00 55.91 215 ASP A O 1
ATOM 1736 N N . PRO A 1 216 ? 12.403 16.834 -4.125 1.00 45.03 216 PRO A N 1
ATOM 1737 C CA . PRO A 1 216 ? 12.600 17.489 -2.830 1.00 45.03 216 PRO A CA 1
ATOM 1738 C C . PRO A 1 216 ? 11.510 17.165 -1.792 1.00 45.03 216 PRO A C 1
ATOM 1740 O O . PRO A 1 216 ? 11.784 17.286 -0.600 1.00 45.03 216 PRO A O 1
ATOM 1743 N N . LEU A 1 217 ? 10.319 16.717 -2.210 1.00 45.84 217 LEU A N 1
ATOM 1744 C CA . LEU A 1 217 ? 9.274 16.237 -1.296 1.00 45.84 217 LEU A CA 1
ATOM 1745 C C . LEU A 1 217 ? 9.509 14.791 -0.814 1.00 45.84 217 LEU A C 1
ATOM 1747 O O . LEU A 1 217 ? 9.269 14.501 0.351 1.00 45.84 217 LEU A O 1
ATOM 1751 N N . ILE A 1 218 ? 10.086 13.923 -1.653 1.00 48.16 218 ILE A N 1
ATOM 1752 C CA . ILE A 1 218 ? 10.442 12.525 -1.323 1.00 48.16 218 ILE A CA 1
ATOM 1753 C C . ILE A 1 218 ? 11.735 12.460 -0.491 1.00 48.16 218 ILE A C 1
ATOM 1755 O O . ILE A 1 218 ? 11.903 11.601 0.374 1.00 48.16 218 ILE A O 1
ATOM 1759 N N . VAL A 1 219 ? 12.648 13.416 -0.696 1.00 41.88 219 VAL A N 1
ATOM 1760 C CA . VAL A 1 219 ? 13.844 13.582 0.142 1.00 41.88 219 VAL A CA 1
ATOM 1761 C C . VAL A 1 219 ? 13.453 13.856 1.599 1.00 41.88 219 VAL A C 1
ATOM 1763 O O . VAL A 1 219 ? 14.170 13.426 2.491 1.00 41.88 219 VAL A O 1
ATOM 1766 N N . LEU A 1 220 ? 12.317 14.503 1.879 1.00 42.69 220 LEU A N 1
ATOM 1767 C CA . LEU A 1 220 ? 11.899 14.729 3.263 1.00 42.69 220 LEU A CA 1
ATOM 1768 C C . LEU A 1 220 ? 11.478 13.437 3.972 1.00 42.69 220 LEU A C 1
ATOM 1770 O O . LEU A 1 220 ? 11.784 13.316 5.143 1.00 42.69 220 LEU A O 1
ATOM 1774 N N . ASP A 1 221 ? 10.882 12.448 3.314 1.00 47.94 221 ASP A N 1
ATOM 1775 C CA . ASP A 1 221 ? 10.531 11.179 3.983 1.00 47.94 221 ASP A CA 1
ATOM 1776 C C . ASP A 1 221 ? 11.702 10.199 4.082 1.00 47.94 221 ASP A C 1
ATOM 1778 O O . ASP A 1 221 ? 11.824 9.452 5.053 1.00 47.94 221 ASP A O 1
ATOM 1782 N N . VAL A 1 222 ? 12.622 10.242 3.115 1.00 46.78 222 VAL A N 1
ATOM 1783 C CA . VAL A 1 222 ? 13.863 9.455 3.171 1.00 46.78 222 VAL A CA 1
ATOM 1784 C C . VAL A 1 222 ? 14.888 10.076 4.143 1.00 46.78 222 VAL A C 1
ATOM 1786 O O . VAL A 1 222 ? 15.720 9.345 4.677 1.00 46.78 222 VAL A O 1
ATOM 1789 N N . TRP A 1 223 ? 14.821 11.392 4.419 1.00 40.03 223 TRP A N 1
ATOM 1790 C CA . TRP A 1 223 ? 15.826 12.146 5.199 1.00 40.03 223 TRP A CA 1
ATOM 1791 C C . TRP A 1 223 ? 15.290 13.027 6.352 1.00 40.03 223 TRP A C 1
ATOM 1793 O O . TRP A 1 223 ? 16.049 13.825 6.900 1.00 40.03 223 TRP A O 1
ATOM 1803 N N . ARG A 1 224 ? 14.027 12.902 6.794 1.00 42.50 224 ARG A N 1
ATOM 1804 C CA . ARG A 1 224 ? 13.531 13.542 8.046 1.00 42.50 224 ARG A CA 1
ATOM 1805 C C . ARG A 1 224 ? 14.086 12.883 9.319 1.00 42.50 224 ARG A C 1
ATOM 1807 O O . ARG A 1 224 ? 13.815 13.343 10.422 1.00 42.50 224 ARG A O 1
ATOM 1814 N N . GLU A 1 225 ? 14.927 11.865 9.173 1.00 44.81 225 GLU A N 1
A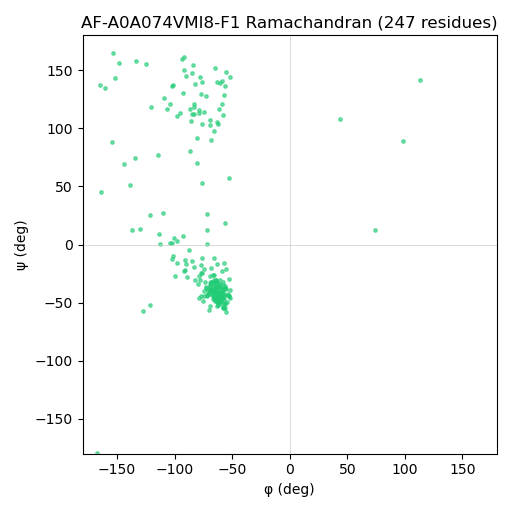TOM 1815 C CA . GLU A 1 225 ? 15.526 11.090 10.258 1.00 44.81 225 GLU A CA 1
ATOM 1816 C C . GLU A 1 225 ? 17.050 11.284 10.310 1.00 44.81 225 GLU A C 1
ATOM 1818 O O . GLU A 1 225 ? 17.824 10.416 9.912 1.00 44.81 225 GLU A O 1
ATOM 1823 N N . GLU A 1 226 ? 17.503 12.416 10.845 1.00 39.19 226 GLU A N 1
ATOM 1824 C CA . GLU A 1 226 ? 18.784 12.436 11.559 1.00 39.19 226 GLU A CA 1
ATOM 1825 C C . GLU A 1 226 ? 18.499 12.003 13.006 1.00 39.19 226 GLU A C 1
ATOM 1827 O O . GLU A 1 226 ? 17.850 12.753 13.746 1.00 39.19 226 GLU A O 1
ATOM 1832 N N . PRO A 1 227 ? 18.965 10.829 13.472 1.00 42.09 227 PRO A N 1
ATOM 1833 C CA . PRO A 1 227 ? 19.008 10.578 14.900 1.00 42.09 227 PRO A CA 1
ATOM 1834 C C . PRO A 1 227 ? 19.973 11.589 15.533 1.00 42.09 227 PRO A C 1
ATOM 1836 O O . PRO A 1 227 ? 21.055 11.856 15.011 1.00 42.09 227 PRO A O 1
ATOM 1839 N N . LEU A 1 228 ? 19.606 12.117 16.703 1.00 39.94 228 LEU A N 1
ATOM 1840 C CA . LEU A 1 228 ? 20.356 13.066 17.549 1.00 39.94 228 LEU A CA 1
ATOM 1841 C C . LEU A 1 228 ? 21.778 12.611 17.976 1.00 39.94 228 LEU A C 1
ATOM 1843 O O . LEU A 1 228 ? 22.345 13.147 18.925 1.00 39.94 228 LEU A O 1
ATOM 1847 N N . LEU A 1 229 ? 22.381 11.631 17.305 1.00 36.28 229 LEU A N 1
ATOM 1848 C CA . LEU A 1 229 ? 23.676 11.043 17.629 1.00 36.28 229 LEU A CA 1
ATOM 1849 C C . LEU A 1 229 ? 24.836 11.543 16.750 1.00 36.28 229 LEU A C 1
ATOM 1851 O O . LEU A 1 229 ? 25.982 11.308 17.121 1.00 36.28 229 LEU A O 1
ATOM 1855 N N . ILE A 1 230 ? 24.593 12.290 15.662 1.00 38.38 230 ILE A N 1
ATOM 1856 C CA . ILE A 1 230 ? 25.674 12.880 14.832 1.00 38.38 230 ILE A CA 1
ATOM 1857 C C . ILE A 1 230 ? 25.884 14.388 15.092 1.00 38.38 230 ILE A C 1
ATOM 1859 O O . ILE A 1 230 ? 26.932 14.940 14.768 1.00 38.38 230 ILE A O 1
ATOM 1863 N N . GLN A 1 231 ? 24.977 15.071 15.801 1.00 36.28 231 GLN A N 1
ATOM 1864 C CA . GLN A 1 231 ? 25.233 16.456 16.239 1.00 36.28 231 GLN A CA 1
ATOM 1865 C C . GLN A 1 231 ? 26.181 16.556 17.449 1.00 36.28 231 GLN A C 1
ATOM 1867 O O . GLN A 1 231 ? 26.780 17.607 17.678 1.00 36.28 231 GLN A O 1
ATOM 1872 N N . ALA A 1 232 ? 26.391 15.464 18.192 1.00 37.41 232 ALA A N 1
ATOM 1873 C CA . ALA A 1 232 ? 27.283 15.460 19.353 1.00 37.41 232 ALA A CA 1
ATOM 1874 C C . ALA A 1 232 ? 28.782 15.477 18.987 1.00 37.41 232 ALA A C 1
ATOM 1876 O O . ALA A 1 232 ? 29.599 15.893 19.807 1.00 37.41 232 ALA A O 1
ATOM 1877 N N . SER A 1 233 ? 29.166 15.079 17.770 1.00 38.41 233 SER A N 1
ATOM 1878 C CA . SER A 1 233 ? 30.576 15.047 17.349 1.00 38.41 233 SER A CA 1
ATOM 1879 C C . SER A 1 233 ? 31.053 16.345 16.689 1.00 38.41 233 SER A C 1
ATOM 1881 O O . SER A 1 233 ? 32.239 16.644 16.750 1.00 38.41 233 SER A O 1
ATOM 1883 N N . VAL A 1 234 ? 30.156 17.179 16.149 1.00 44.34 234 VAL A N 1
ATOM 1884 C CA . VAL A 1 234 ? 30.537 18.449 15.491 1.00 44.34 234 VAL A CA 1
ATOM 1885 C C . VAL A 1 234 ? 30.567 19.641 16.467 1.00 44.34 234 VAL A C 1
ATOM 1887 O O . VAL A 1 234 ? 31.198 20.662 16.191 1.00 44.34 234 VAL A O 1
ATOM 1890 N N . SER A 1 235 ? 29.957 19.526 17.653 1.00 41.84 235 SER A N 1
ATOM 1891 C CA . SER A 1 235 ? 30.042 20.560 18.704 1.00 41.84 235 SER A CA 1
ATOM 1892 C C . SER A 1 235 ? 31.198 20.371 19.698 1.00 41.84 235 SER A C 1
ATOM 1894 O O . SER A 1 235 ? 31.532 21.319 20.407 1.00 41.84 235 SER A O 1
ATOM 1896 N N . ALA A 1 236 ? 31.855 19.206 19.729 1.00 42.62 236 ALA A N 1
ATOM 1897 C CA . ALA A 1 236 ? 32.971 18.945 20.645 1.00 42.62 236 ALA A CA 1
ATOM 1898 C C . ALA A 1 236 ? 34.334 19.471 20.141 1.00 42.62 236 ALA A C 1
ATOM 1900 O O . ALA A 1 236 ? 35.217 19.730 20.951 1.00 42.62 236 ALA A O 1
ATOM 1901 N N . GLU A 1 237 ? 34.496 19.730 18.839 1.00 44.88 237 GLU A N 1
ATOM 1902 C CA . GLU A 1 237 ? 35.732 20.308 18.268 1.00 44.88 237 GLU A CA 1
ATOM 1903 C C . GLU A 1 237 ? 35.713 21.844 18.161 1.00 44.88 237 GLU A C 1
ATOM 1905 O O . GLU A 1 237 ? 36.634 22.456 17.622 1.00 44.88 237 GLU A O 1
ATOM 1910 N N . ARG A 1 238 ? 34.686 22.507 18.712 1.00 46.62 238 ARG A N 1
ATOM 1911 C CA . ARG A 1 238 ? 34.571 23.977 18.704 1.00 46.62 238 ARG A CA 1
ATOM 1912 C C . ARG A 1 238 ? 34.484 24.600 20.103 1.00 46.62 238 ARG A C 1
ATOM 1914 O O . ARG A 1 238 ? 33.968 25.703 20.245 1.00 46.62 238 ARG A O 1
ATOM 1921 N N . ILE A 1 239 ? 35.019 23.922 21.127 1.00 44.97 239 ILE A N 1
ATOM 1922 C CA . ILE A 1 239 ? 35.258 24.483 22.475 1.00 44.97 239 ILE A CA 1
ATOM 1923 C C . ILE A 1 239 ? 36.624 24.014 23.024 1.00 44.97 239 ILE A C 1
ATOM 1925 O O . ILE A 1 239 ? 36.745 23.535 24.141 1.00 44.97 239 ILE A O 1
ATOM 1929 N N . THR A 1 240 ? 37.691 24.176 22.242 1.00 48.47 240 THR A N 1
ATOM 1930 C CA . THR A 1 240 ? 39.077 24.263 22.750 1.00 48.47 240 THR A CA 1
ATOM 1931 C C . THR A 1 240 ? 39.835 25.269 21.890 1.00 48.47 240 THR A C 1
ATOM 1933 O O . THR A 1 240 ? 40.667 24.917 21.062 1.00 48.47 240 THR A O 1
ATOM 1936 N N . GLY A 1 241 ? 39.471 26.543 22.011 1.00 42.53 241 GLY A N 1
ATOM 1937 C CA . GLY A 1 241 ? 40.031 27.601 21.171 1.00 42.53 241 GLY A CA 1
ATOM 1938 C C . GLY A 1 241 ? 39.766 28.991 21.727 1.00 42.53 241 GLY A C 1
ATOM 1939 O O . GLY A 1 241 ? 39.312 29.861 20.999 1.00 42.53 241 GLY A O 1
ATOM 1940 N N . CYS A 1 242 ? 39.978 29.183 23.028 1.00 42.38 242 CYS A N 1
ATOM 1941 C CA . CYS A 1 242 ? 40.055 30.505 23.648 1.00 42.38 242 CYS A CA 1
ATOM 1942 C C . CYS A 1 242 ? 40.892 30.407 24.922 1.00 42.38 242 CYS A C 1
ATOM 1944 O O . CYS A 1 242 ? 40.354 30.194 26.008 1.00 42.38 242 CYS A O 1
ATOM 1946 N N . ARG A 1 243 ? 42.207 30.568 24.780 1.00 43.09 243 ARG A N 1
ATOM 1947 C CA . ARG A 1 243 ? 43.022 31.325 25.730 1.00 43.09 243 ARG A CA 1
ATOM 1948 C C . ARG A 1 243 ? 44.385 31.634 25.112 1.00 43.09 243 ARG A C 1
ATOM 1950 O O . ARG A 1 243 ? 44.982 30.782 24.469 1.00 43.09 243 ARG A O 1
ATOM 1957 N N . ASP A 1 244 ? 44.793 32.874 25.351 1.00 42.88 244 ASP A N 1
ATOM 1958 C CA . ASP A 1 244 ? 46.165 33.381 25.354 1.00 42.88 244 ASP A CA 1
ATOM 1959 C C . ASP A 1 244 ? 46.660 34.095 24.084 1.00 42.88 244 ASP A C 1
ATOM 1961 O O . ASP A 1 244 ? 47.254 33.524 23.180 1.00 42.88 244 ASP A O 1
ATOM 1965 N N . ASN A 1 245 ? 46.415 35.409 24.082 1.00 39.19 245 ASN A N 1
ATOM 1966 C CA . ASN A 1 245 ? 47.301 36.491 23.633 1.00 39.19 245 ASN A CA 1
ATOM 1967 C C . ASN A 1 245 ? 46.758 37.771 24.294 1.00 39.19 245 ASN A C 1
ATOM 1969 O O . ASN A 1 245 ? 45.552 37.995 24.238 1.00 39.19 245 ASN A O 1
ATOM 1973 N N . ALA A 1 246 ? 47.487 38.701 24.898 1.00 43.25 246 ALA A N 1
ATOM 1974 C CA . ALA A 1 246 ? 48.851 38.889 25.407 1.00 43.25 246 ALA A CA 1
ATOM 1975 C C . ALA A 1 246 ? 48.748 40.194 26.280 1.00 43.25 246 ALA A C 1
ATOM 1977 O O . ALA A 1 246 ? 47.635 40.734 26.369 1.00 43.25 246 ALA A O 1
ATOM 1978 N N . PRO A 1 247 ? 49.800 40.742 26.931 1.00 49.50 247 PRO A N 1
ATOM 1979 C CA . PRO A 1 247 ? 50.821 41.466 26.161 1.00 49.50 247 PRO A CA 1
ATOM 1980 C C . PRO A 1 247 ? 52.264 41.417 26.712 1.00 49.50 247 PRO A C 1
ATOM 1982 O O . PRO A 1 247 ? 52.501 41.242 27.904 1.00 49.50 247 PRO A O 1
ATOM 1985 N N . ASP A 1 248 ? 53.185 41.622 25.768 1.00 46.00 248 ASP A N 1
ATOM 1986 C CA . ASP A 1 248 ? 54.454 42.362 25.811 1.00 46.00 248 ASP A CA 1
ATOM 1987 C C . ASP A 1 248 ? 55.409 42.225 27.010 1.00 46.00 248 ASP A C 1
ATOM 1989 O O . ASP A 1 248 ? 55.227 42.851 28.055 1.00 46.00 248 ASP A O 1
ATOM 1993 N N . PHE A 1 249 ? 56.525 41.529 26.748 1.00 37.56 249 PHE A N 1
ATOM 1994 C CA . PHE A 1 249 ? 57.878 42.112 26.716 1.00 37.56 249 PHE A CA 1
ATOM 1995 C C . PHE A 1 249 ? 58.708 41.470 25.597 1.00 37.56 249 PHE A C 1
ATOM 1997 O O . PHE A 1 249 ? 58.524 40.254 25.358 1.00 37.56 249 PHE A O 1
#

Foldseek 3Di:
DDDDDDDDDDDDDDDDDDDPPPPPPPPPPLPPFDFQLNVLVVLVVLLVVLLVQLVPPPDQLSNQQSLLVNQLSLQLLLLLCLVQVLVLQVPFFDCSVVVSVVLLVLSLVLLVLQQVQSPDRPPDPCNNVSSVVSVVSVVVSSVCCSPPVVVRSPVRADSVRRSVSNVSSLVSSVQFASHRDQPDPDDDRVVSSVVRSVCRVVRVVVVVVGHHDPDPVVCCSVPVDDDPPVVVVVVVVPPPDDDDDDDDD

Mean predicted aligned error: 13.31 Å